Protein AF-0000000072567451 (afdb_homodimer)

InterPro domains:
  IPR000524 Transcription regulator HTH, GntR [PF00392] (12-74)
  IPR000524 Transcription regulator HTH, GntR [PS50949] (9-77)
  IPR000524 Transcription regulator HTH, GntR [SM00345] (15-74)
  IPR000524 Transcription regulator HTH, GntR [cd07377] (10-75)
  IPR036388 Winged helix-like DNA-binding domain superfamily [G3DSA:1.10.10.10] (8-122)
  IPR036390 Winged helix DNA-binding domain superfamily [SSF46785] (4-84)

Secondary structure (DSSP, 8-state):
-----PPPPPHHHHHHHHHHHHHHTTSSPTTPBPPPHHHHHHHHT--HHHHHHHHHHHHHHTSEEEETTTEEEE-S-HHHHHHHHHHHHHHHHHHHHHHHHHHT--HHHHHHHHHHHHHHH-/-----PPPPPHHHHHHHHHHHHHHTTSSPTTPBPPPHHHHHHHHT--HHHHHHHHHHHHHHTSEEEETTTEEEE-S-HHHHHHHHHHHHHHHHHHHHHHHHHHT--HHHHHHHHHHHHHHH-

Structure (mmCIF, N/CA/C/O backbone):
data_AF-0000000072567451-model_v1
#
loop_
_entity.id
_entity.type
_entity.pdbx_description
1 polymer 'Regulatory protein GntR, HTH'
#
loop_
_atom_site.group_PDB
_atom_site.id
_atom_site.type_symbol
_atom_site.label_atom_id
_atom_site.label_alt_id
_atom_site.label_comp_id
_atom_site.label_asym_id
_atom_site.label_entity_id
_atom_site.label_seq_id
_atom_site.pdbx_PDB_ins_code
_atom_site.Cartn_x
_atom_site.Cartn_y
_atom_site.Cartn_z
_atom_site.occupancy
_atom_site.B_iso_or_equiv
_atom_site.auth_seq_id
_atom_site.auth_comp_id
_atom_site.auth_asym_id
_atom_site.auth_atom_id
_atom_site.pdbx_PDB_model_num
ATOM 1 N N . MET A 1 1 ? -4.355 20.609 -2.697 1 50 1 MET A N 1
ATOM 2 C CA . MET A 1 1 ? -3.912 19.219 -2.623 1 50 1 MET A CA 1
ATOM 3 C C . MET A 1 1 ? -5.105 18.266 -2.553 1 50 1 MET A C 1
ATOM 5 O O . MET A 1 1 ? -5.973 18.422 -1.689 1 50 1 MET A O 1
ATOM 9 N N . SER A 1 2 ? -5.336 17.594 -3.604 1 63.72 2 SER A N 1
ATOM 10 C CA . SER A 1 2 ? -6.574 16.859 -3.818 1 63.72 2 SER A CA 1
ATOM 11 C C . SER A 1 2 ? -6.684 15.672 -2.863 1 63.72 2 SER A C 1
ATOM 13 O O . SER A 1 2 ? -5.672 15.062 -2.508 1 63.72 2 SER A O 1
ATOM 15 N N . TRP A 1 3 ? -7.832 15.773 -2.156 1 72.38 3 TRP A N 1
ATOM 16 C CA . TRP A 1 3 ? -8.141 14.648 -1.281 1 72.38 3 TRP A CA 1
ATOM 17 C C . TRP A 1 3 ? -8.461 13.398 -2.094 1 72.38 3 TRP A C 1
ATOM 19 O O . TRP A 1 3 ? -9.148 13.469 -3.115 1 72.38 3 TRP A O 1
ATOM 29 N N . ASP A 1 4 ? -7.688 12.375 -1.901 1 69.81 4 ASP A N 1
ATOM 30 C CA . ASP A 1 4 ? -7.957 11.102 -2.564 1 69.81 4 ASP A CA 1
ATOM 31 C C . ASP A 1 4 ? -8.133 9.977 -1.544 1 69.81 4 ASP A C 1
ATOM 33 O O . ASP A 1 4 ? -7.32 9.82 -0.633 1 69.81 4 ASP A O 1
ATOM 37 N N . PHE A 1 5 ? -9.367 9.305 -1.663 1 71.69 5 PHE A N 1
ATOM 38 C CA . PHE A 1 5 ? -9.648 8.211 -0.739 1 71.69 5 PHE A CA 1
ATOM 39 C C . PHE A 1 5 ? -9.633 6.871 -1.468 1 71.69 5 PHE A C 1
ATOM 41 O O . PHE A 1 5 ? -10.094 6.773 -2.605 1 71.69 5 PHE A O 1
ATOM 48 N N . ASN A 1 6 ? -8.875 5.914 -0.872 1 65.44 6 ASN A N 1
ATOM 49 C CA . ASN A 1 6 ? -8.797 4.582 -1.466 1 65.44 6 ASN A CA 1
ATOM 50 C C . ASN A 1 6 ? -9.914 3.676 -0.954 1 65.44 6 ASN A C 1
ATOM 52 O O . ASN A 1 6 ? -10.164 3.617 0.251 1 65.44 6 ASN A O 1
ATOM 56 N N . ASP A 1 7 ? -10.695 3.203 -2.002 1 66.12 7 ASP A N 1
ATOM 57 C CA . ASP A 1 7 ? -11.773 2.271 -1.688 1 66.12 7 ASP A CA 1
ATOM 58 C C . ASP A 1 7 ? -11.227 0.867 -1.434 1 66.12 7 ASP A C 1
ATOM 60 O O . ASP A 1 7 ? -10.133 0.53 -1.883 1 66.12 7 ASP A O 1
ATOM 64 N N . ASP A 1 8 ? -12.047 0.058 -0.673 1 74.56 8 ASP A N 1
ATOM 65 C CA . ASP A 1 8 ? -11.75 -1.323 -0.303 1 74.56 8 ASP A CA 1
ATOM 66 C C . ASP A 1 8 ? -11.461 -2.174 -1.538 1 74.56 8 ASP A C 1
ATOM 68 O O . ASP A 1 8 ? -12.188 -2.094 -2.535 1 74.56 8 ASP A O 1
ATOM 72 N N . ARG A 1 9 ? -10.328 -2.809 -1.551 1 81.25 9 ARG A N 1
ATOM 73 C CA . ARG A 1 9 ? -9.992 -3.697 -2.658 1 81.25 9 ARG A CA 1
ATOM 74 C C . ARG A 1 9 ? -10.883 -4.934 -2.654 1 81.25 9 ARG A C 1
ATOM 76 O O . ARG A 1 9 ? -11.047 -5.586 -1.621 1 81.25 9 ARG A O 1
ATOM 83 N N . PRO A 1 10 ? -11.523 -5.258 -3.764 1 89.5 10 PRO A N 1
ATOM 84 C CA . PRO A 1 10 ? -12.344 -6.469 -3.855 1 89.5 10 PRO A CA 1
ATOM 85 C C . PRO A 1 10 ? -11.578 -7.73 -3.479 1 89.5 10 PRO A C 1
ATOM 87 O O . PRO A 1 10 ? -10.391 -7.852 -3.787 1 89.5 10 PRO A O 1
ATOM 90 N N . ILE A 1 11 ? -12.203 -8.602 -2.863 1 90.69 11 ILE A N 1
ATOM 91 C CA . ILE A 1 11 ? -11.594 -9.828 -2.359 1 90.69 11 ILE A CA 1
ATOM 92 C C . ILE A 1 11 ? -11.008 -10.625 -3.521 1 90.69 11 ILE A C 1
ATOM 94 O O . ILE A 1 11 ? -9.922 -11.203 -3.402 1 90.69 11 ILE A O 1
ATOM 98 N N . TYR A 1 12 ? -11.719 -10.664 -4.688 1 94.56 12 TYR A N 1
ATOM 99 C CA . TYR A 1 12 ? -11.234 -11.469 -5.805 1 94.56 12 TYR A CA 1
ATOM 100 C C . TYR A 1 12 ? -9.883 -10.961 -6.297 1 94.56 12 TYR A C 1
ATOM 102 O O . TYR A 1 12 ? -9.031 -11.742 -6.707 1 94.56 12 TYR A O 1
ATOM 110 N N . LEU A 1 13 ? -9.703 -9.719 -6.207 1 93.31 13 LEU A N 1
ATOM 111 C CA . LEU A 1 13 ? -8.43 -9.141 -6.629 1 93.31 13 LEU A CA 1
ATOM 112 C C . LEU A 1 13 ? -7.316 -9.523 -5.66 1 93.31 13 LEU A C 1
ATOM 114 O O . LEU A 1 13 ? -6.191 -9.805 -6.086 1 93.31 13 LEU A O 1
ATOM 118 N N . GLN A 1 14 ? -7.617 -9.539 -4.453 1 92.56 14 GLN A N 1
ATOM 119 C CA . GLN A 1 14 ? -6.641 -9.961 -3.453 1 92.56 14 GLN A CA 1
ATOM 120 C C . GLN A 1 14 ? -6.277 -11.43 -3.623 1 92.56 14 GLN A C 1
ATOM 122 O O . GLN A 1 14 ? -5.109 -11.805 -3.484 1 92.56 14 GLN A O 1
ATOM 127 N N . LEU A 1 15 ? -7.27 -12.188 -3.934 1 94.56 15 LEU A N 1
ATOM 128 C CA . LEU A 1 15 ? -7.031 -13.602 -4.203 1 94.56 15 LEU A CA 1
ATOM 129 C C . LEU A 1 15 ? -6.105 -13.781 -5.402 1 94.56 15 LEU A C 1
ATOM 131 O O . LEU A 1 15 ? -5.141 -14.547 -5.336 1 94.56 15 LEU A O 1
ATOM 135 N N . MET A 1 16 ? -6.473 -13.047 -6.441 1 94.62 16 MET A N 1
ATOM 136 C CA . MET A 1 16 ? -5.66 -13.086 -7.652 1 94.62 16 MET A CA 1
ATOM 137 C C . MET A 1 16 ? -4.199 -12.766 -7.336 1 94.62 16 MET A C 1
ATOM 139 O O . MET A 1 16 ? -3.295 -13.461 -7.801 1 94.62 16 MET A O 1
ATOM 143 N N . GLU A 1 17 ? -4.008 -11.781 -6.582 1 93.06 17 GLU A N 1
ATOM 144 C CA . GLU A 1 17 ? -2.662 -11.328 -6.238 1 93.06 17 GLU A CA 1
ATOM 145 C C . GLU A 1 17 ? -1.917 -12.383 -5.422 1 93.06 17 GLU A C 1
ATOM 147 O O . GLU A 1 17 ? -0.732 -12.633 -5.656 1 93.06 17 GLU A O 1
ATOM 152 N N . GLN A 1 18 ? -2.57 -12.977 -4.496 1 93.5 18 GLN A N 1
ATOM 153 C CA . GLN A 1 18 ? -1.939 -13.984 -3.646 1 93.5 18 GLN A CA 1
ATOM 154 C C . GLN A 1 18 ? -1.577 -15.227 -4.445 1 93.5 18 GLN A C 1
ATOM 156 O O . GLN A 1 18 ? -0.505 -15.805 -4.254 1 93.5 18 GLN A O 1
ATOM 161 N N . ILE A 1 19 ? -2.428 -15.656 -5.355 1 95.5 19 ILE A N 1
ATOM 162 C CA . ILE A 1 19 ? -2.141 -16.812 -6.184 1 95.5 19 ILE A CA 1
ATOM 163 C C . ILE A 1 19 ? -0.979 -16.5 -7.125 1 95.5 19 ILE A C 1
ATOM 165 O O . ILE A 1 19 ? -0.085 -17.328 -7.316 1 95.5 19 ILE A O 1
ATOM 169 N N . GLN A 1 20 ? -1.024 -15.305 -7.688 1 95.5 20 GLN A N 1
ATOM 170 C CA . GLN A 1 20 ? 0.071 -14.859 -8.547 1 95.5 20 GLN A CA 1
ATOM 171 C C . GLN 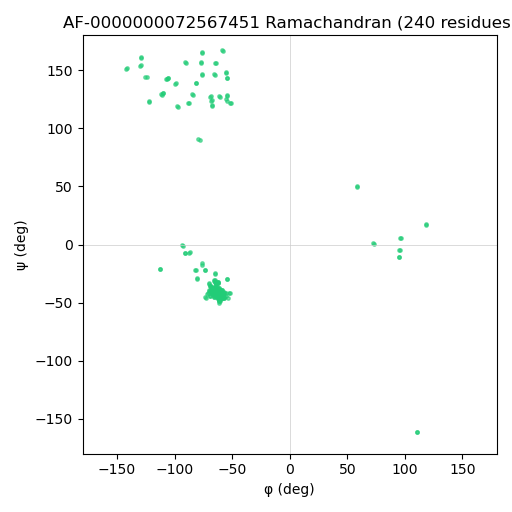A 1 20 ? 1.406 -14.93 -7.812 1 95.5 20 GLN A C 1
ATOM 173 O O . GLN A 1 20 ? 2.404 -15.398 -8.367 1 95.5 20 GLN A O 1
ATOM 178 N N . LEU A 1 21 ? 1.435 -14.547 -6.617 1 94.44 21 LEU A N 1
ATOM 179 C CA . LEU A 1 21 ? 2.652 -14.57 -5.816 1 94.44 21 LEU A CA 1
ATOM 180 C C . LEU A 1 21 ? 3.121 -16 -5.578 1 94.44 21 LEU A C 1
ATOM 182 O O . LEU A 1 21 ? 4.32 -16.281 -5.633 1 94.44 21 LEU A O 1
ATOM 186 N N . LYS A 1 22 ? 2.186 -16.859 -5.328 1 94.25 22 LYS A N 1
ATOM 187 C CA . LYS A 1 22 ? 2.525 -18.266 -5.117 1 94.25 22 LYS A CA 1
ATOM 188 C C . LYS A 1 22 ? 3.154 -18.875 -6.367 1 94.25 22 LYS A C 1
ATOM 190 O O . LYS A 1 22 ? 4.039 -19.719 -6.27 1 94.25 22 LYS A O 1
ATOM 195 N N . ILE A 1 23 ? 2.713 -18.375 -7.469 1 95.94 23 ILE A N 1
ATOM 196 C CA . ILE A 1 23 ? 3.273 -18.859 -8.727 1 95.94 23 ILE A CA 1
ATOM 197 C C . ILE A 1 23 ? 4.68 -18.297 -8.914 1 95.94 23 ILE A C 1
ATOM 199 O O . ILE A 1 23 ? 5.621 -19.031 -9.203 1 95.94 23 ILE A O 1
ATOM 203 N N . ILE A 1 24 ? 4.812 -17.047 -8.656 1 94.56 24 ILE A N 1
ATOM 204 C CA . ILE A 1 24 ? 6.07 -16.344 -8.867 1 94.56 24 ILE A CA 1
ATOM 205 C C . ILE A 1 24 ? 7.133 -16.875 -7.918 1 94.56 24 ILE A C 1
ATOM 207 O O . ILE A 1 24 ? 8.305 -17 -8.289 1 94.56 24 ILE A O 1
ATOM 211 N N . CYS A 1 25 ? 6.734 -17.297 -6.762 1 91.75 25 CYS A N 1
ATOM 212 C CA . CYS A 1 25 ? 7.684 -17.75 -5.746 1 91.75 25 CYS A CA 1
ATOM 213 C C . CYS A 1 25 ? 7.941 -19.25 -5.855 1 91.75 25 CYS A C 1
ATOM 215 O O . CYS A 1 25 ? 8.742 -19.797 -5.098 1 91.75 25 CYS A O 1
ATOM 217 N N . GLY A 1 26 ? 7.242 -19.891 -6.645 1 92.25 26 GLY A N 1
ATOM 218 C CA . GLY A 1 26 ? 7.547 -21.281 -6.941 1 92.25 26 GLY A CA 1
ATOM 219 C C . GLY A 1 26 ? 6.734 -22.25 -6.117 1 92.25 26 GLY A C 1
ATOM 220 O O . GLY A 1 26 ? 6.984 -23.453 -6.148 1 92.25 26 GLY A O 1
ATOM 221 N N . VAL A 1 27 ? 5.793 -21.75 -5.332 1 92.19 27 VAL A N 1
ATOM 222 C CA . VAL A 1 27 ? 4.887 -22.641 -4.617 1 92.19 27 VAL A CA 1
ATOM 223 C C . VAL A 1 27 ? 4.082 -23.469 -5.617 1 92.19 27 VAL A C 1
ATOM 225 O O . VAL A 1 27 ? 3.953 -24.688 -5.461 1 92.19 27 VAL A O 1
ATOM 228 N N . TYR A 1 28 ? 3.529 -22.766 -6.578 1 95.25 28 TYR A N 1
ATOM 229 C CA . TYR A 1 28 ? 2.99 -23.422 -7.77 1 95.25 28 TYR A CA 1
ATOM 230 C C . TYR A 1 28 ? 3.988 -23.375 -8.922 1 95.25 28 TYR A C 1
ATOM 232 O O . TYR A 1 28 ? 4.309 -22.297 -9.43 1 95.25 28 TYR A O 1
ATOM 240 N N . LYS A 1 29 ? 4.414 -24.5 -9.406 1 96.56 29 LYS A N 1
ATOM 241 C CA . LYS A 1 29 ? 5.445 -24.562 -10.438 1 96.56 29 LYS A CA 1
ATOM 242 C C . LYS A 1 29 ? 4.832 -24.562 -11.828 1 96.56 29 LYS A C 1
ATOM 244 O O . LYS A 1 29 ? 3.678 -24.969 -12.008 1 96.56 29 LYS A O 1
ATOM 249 N N . PRO A 1 30 ? 5.688 -24.125 -12.758 1 96.75 30 PRO A N 1
ATOM 250 C CA . PRO A 1 30 ? 5.191 -24.219 -14.133 1 96.75 30 PRO A CA 1
ATOM 251 C C . PRO A 1 30 ? 4.727 -25.625 -14.5 1 96.75 30 PRO A C 1
ATOM 253 O O . PRO A 1 30 ? 5.441 -26.594 -14.25 1 96.75 30 PRO A O 1
ATOM 256 N N . GLY A 1 31 ? 3.531 -25.688 -14.992 1 96.44 31 GLY A N 1
ATOM 257 C CA . GLY A 1 31 ? 3.004 -26.969 -15.43 1 96.44 31 GLY A CA 1
ATOM 258 C C . GLY A 1 31 ? 2.164 -27.672 -14.367 1 96.44 31 GLY A C 1
ATOM 259 O O . GLY A 1 31 ? 1.46 -28.641 -14.664 1 96.44 31 GLY A O 1
ATOM 260 N N . ASP A 1 32 ? 2.172 -27.188 -13.148 1 96.81 32 ASP A N 1
ATOM 261 C CA . ASP A 1 32 ? 1.419 -27.797 -12.055 1 96.81 32 ASP A CA 1
ATOM 262 C C . ASP A 1 32 ? -0.085 -27.688 -12.297 1 96.81 32 ASP A C 1
ATOM 264 O O . ASP A 1 32 ? -0.564 -26.688 -12.828 1 96.81 32 ASP A O 1
ATOM 268 N N . LYS A 1 33 ? -0.768 -28.703 -11.828 1 97.12 33 LYS A N 1
ATOM 269 C CA . LYS A 1 33 ? -2.225 -28.609 -11.773 1 97.12 33 LYS A CA 1
ATOM 270 C C . LYS A 1 33 ? -2.686 -27.906 -10.5 1 97.12 33 LYS A C 1
ATOM 272 O O . LYS A 1 33 ? -2.221 -28.234 -9.406 1 97.12 33 LYS A O 1
ATOM 277 N N . LEU A 1 34 ? -3.529 -26.938 -10.672 1 96.75 34 LEU A N 1
ATOM 278 C CA . LEU A 1 34 ? -4.094 -26.281 -9.5 1 96.75 34 LEU A CA 1
ATOM 279 C C . LEU A 1 34 ? -5.176 -27.141 -8.859 1 96.75 34 LEU A C 1
ATOM 281 O O . LEU A 1 34 ? -5.93 -27.812 -9.562 1 96.75 34 LEU A O 1
ATOM 285 N N . PRO A 1 35 ? -5.254 -27.031 -7.508 1 95.44 35 PRO A N 1
ATOM 286 C CA . PRO A 1 35 ? -6.426 -27.656 -6.887 1 95.44 35 PRO A CA 1
ATOM 287 C C . PRO A 1 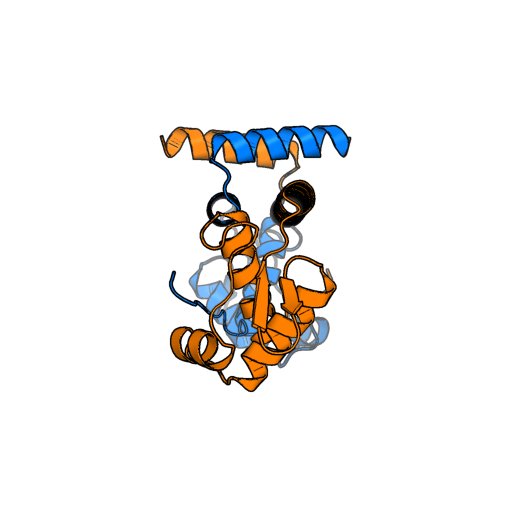35 ? -7.742 -27.094 -7.418 1 95.44 35 PRO A C 1
ATOM 289 O O . PRO A 1 35 ? -7.746 -26.062 -8.117 1 95.44 35 PRO A O 1
ATOM 292 N N . SER A 1 36 ? -8.828 -27.781 -7.094 1 95.44 36 SER A N 1
ATOM 293 C CA . SER A 1 36 ? -10.133 -27.312 -7.566 1 95.44 36 SER A CA 1
ATOM 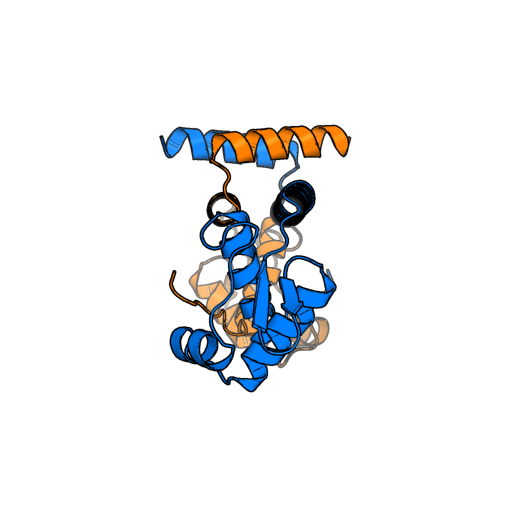294 C C . SER A 1 36 ? -10.492 -25.969 -6.965 1 95.44 36 SER A C 1
ATOM 296 O O . SER A 1 36 ? -9.961 -25.578 -5.918 1 95.44 36 SER A O 1
ATOM 298 N N . VAL A 1 37 ? -11.359 -25.219 -7.648 1 96.25 37 VAL A N 1
ATOM 299 C CA . VAL A 1 37 ? -11.852 -23.922 -7.164 1 96.25 37 VAL A CA 1
ATOM 300 C C . VAL A 1 37 ? -12.391 -24.078 -5.746 1 96.25 37 VAL A C 1
ATOM 302 O O . VAL A 1 37 ? -12.078 -23.281 -4.867 1 96.25 37 VAL A O 1
ATOM 305 N N . ARG A 1 38 ? -13.109 -25.156 -5.523 1 96.5 38 ARG A N 1
ATOM 306 C CA . ARG A 1 38 ? -13.727 -25.391 -4.223 1 96.5 38 ARG A CA 1
ATOM 307 C C . ARG A 1 38 ? -12.672 -25.641 -3.154 1 96.5 38 ARG A C 1
ATOM 309 O O . ARG A 1 38 ? -12.789 -25.172 -2.023 1 96.5 38 ARG A O 1
ATOM 316 N N . ASP A 1 39 ? -11.641 -26.375 -3.48 1 96.69 39 ASP A N 1
ATOM 317 C CA . ASP A 1 39 ? -10.578 -26.688 -2.533 1 96.69 39 ASP A CA 1
ATOM 318 C C . ASP A 1 39 ? -9.812 -25.438 -2.129 1 96.69 39 ASP A C 1
ATOM 320 O O . ASP A 1 39 ? -9.586 -25.188 -0.941 1 96.69 39 ASP A O 1
ATOM 324 N N . ILE A 1 40 ? -9.453 -24.594 -3.104 1 95.69 40 ILE A N 1
ATOM 325 C CA . ILE A 1 40 ? -8.711 -23.359 -2.82 1 95.69 40 ILE A CA 1
ATOM 326 C C . ILE A 1 40 ? -9.578 -22.391 -2.027 1 95.69 40 ILE A C 1
ATOM 328 O O . ILE A 1 40 ? -9.109 -21.75 -1.098 1 95.69 40 ILE A O 1
ATOM 332 N N . ALA A 1 41 ? -10.844 -22.312 -2.432 1 96.5 41 ALA A N 1
ATOM 333 C CA . ALA A 1 41 ? -11.789 -21.438 -1.74 1 96.5 41 ALA A CA 1
ATOM 334 C C . ALA A 1 41 ? -11.93 -21.828 -0.272 1 96.5 41 ALA A C 1
ATOM 336 O O . ALA A 1 41 ? -11.93 -20.969 0.61 1 96.5 41 ALA A O 1
ATOM 337 N N . SER A 1 42 ? -12.008 -23.109 -0.069 1 95.69 42 SER A N 1
ATOM 338 C CA . SER A 1 42 ? -12.117 -23.625 1.293 1 95.69 42 SER A CA 1
ATOM 339 C C . SER A 1 42 ? -10.867 -23.297 2.105 1 95.69 42 SER A C 1
ATOM 341 O O . SER A 1 42 ? -10.961 -22.844 3.244 1 95.69 42 SER A O 1
ATOM 343 N N . GLU A 1 43 ? -9.781 -23.5 1.507 1 93.25 43 GLU A N 1
ATOM 344 C CA . GLU A 1 43 ? -8.516 -23.188 2.17 1 93.25 43 GLU A CA 1
ATOM 345 C C . GLU A 1 43 ? -8.43 -21.719 2.539 1 93.25 43 GLU A C 1
ATOM 347 O O . GLU A 1 43 ? -7.941 -21.375 3.617 1 93.25 43 GLU A O 1
ATOM 352 N N . ALA A 1 44 ? -8.891 -20.859 1.637 1 93.62 44 ALA A N 1
ATOM 353 C CA . ALA A 1 44 ? -8.812 -19.422 1.833 1 93.62 44 ALA A CA 1
ATOM 354 C C . ALA A 1 44 ? -10.023 -18.906 2.609 1 93.62 44 ALA A C 1
ATOM 356 O O . ALA A 1 44 ? -10.117 -17.719 2.902 1 93.62 44 ALA A O 1
ATOM 357 N N . SER A 1 45 ? -10.953 -19.734 2.848 1 94.44 45 SER A N 1
ATOM 358 C CA . SER A 1 45 ? -12.18 -19.391 3.545 1 94.44 45 SER A CA 1
ATOM 359 C C . SER A 1 45 ? -12.922 -18.266 2.818 1 94.44 45 SER A C 1
ATOM 361 O O . SER A 1 45 ? -13.312 -17.266 3.43 1 94.44 45 SER A O 1
ATOM 363 N N . VAL A 1 46 ? -13.094 -18.469 1.542 1 95.44 46 VAL A N 1
ATOM 364 C CA . VAL A 1 46 ? -13.812 -17.5 0.718 1 95.44 46 VAL A CA 1
ATOM 365 C C . VAL A 1 46 ? -14.898 -18.219 -0.085 1 95.44 46 VAL A C 1
ATOM 367 O O . VAL A 1 46 ? -14.867 -19.438 -0.245 1 95.44 46 VAL A O 1
ATOM 370 N N . ASN A 1 47 ? -15.805 -17.406 -0.538 1 96.19 47 ASN A N 1
ATOM 371 C CA . ASN A 1 47 ? -16.859 -17.906 -1.412 1 96.19 47 ASN A CA 1
ATOM 372 C C . ASN A 1 47 ? -16.297 -18.484 -2.705 1 96.19 47 ASN A C 1
ATOM 374 O O . ASN A 1 47 ? -15.484 -17.844 -3.377 1 96.19 47 ASN A O 1
ATOM 378 N N . PRO A 1 48 ? -16.672 -19.688 -3.021 1 97.69 48 PRO A N 1
ATOM 379 C CA . PRO A 1 48 ? -16.172 -20.297 -4.246 1 97.69 48 PRO A CA 1
ATOM 380 C C . PRO A 1 48 ? -16.422 -19.453 -5.488 1 97.69 48 PRO A C 1
ATOM 382 O O . PRO A 1 48 ? -15.617 -19.469 -6.426 1 97.69 48 PRO A O 1
ATOM 385 N N . ASN A 1 49 ? -17.453 -18.719 -5.43 1 98.06 49 ASN A N 1
ATOM 386 C CA . ASN A 1 49 ? -17.75 -17.844 -6.566 1 98.06 49 ASN A CA 1
ATOM 387 C C . ASN A 1 49 ? -16.719 -16.719 -6.688 1 98.06 49 ASN A C 1
ATOM 389 O O . ASN A 1 49 ? -16.359 -16.312 -7.797 1 98.06 49 ASN A O 1
ATOM 393 N N . THR A 1 50 ? -16.297 -16.266 -5.617 1 97.19 50 THR A N 1
ATOM 394 C CA . THR A 1 50 ? -15.258 -15.242 -5.598 1 97.19 50 THR A CA 1
ATOM 395 C C . THR A 1 50 ? -13.922 -15.82 -6.066 1 97.19 50 THR A C 1
ATOM 397 O O . THR A 1 50 ? -13.195 -15.172 -6.824 1 97.19 50 THR A O 1
ATOM 400 N N . MET A 1 51 ? -13.664 -17.047 -5.613 1 97.25 51 MET A N 1
ATOM 401 C CA . MET A 1 51 ? -12.453 -17.719 -6.059 1 97.25 51 MET A CA 1
ATOM 402 C C . MET A 1 51 ? -12.492 -17.969 -7.562 1 97.25 51 MET A C 1
ATOM 404 O O . MET A 1 51 ? -11.492 -17.766 -8.258 1 97.25 51 MET A O 1
ATOM 408 N N . GLN A 1 52 ? -13.625 -18.344 -8.047 1 97.56 52 GLN A N 1
ATOM 409 C CA . GLN A 1 52 ? -13.789 -18.578 -9.484 1 97.56 52 GLN A CA 1
ATOM 410 C C . GLN A 1 52 ? -13.492 -17.297 -10.273 1 97.56 52 GLN A C 1
ATOM 412 O O . GLN A 1 52 ? -12.797 -17.359 -11.297 1 97.56 52 GLN A O 1
ATOM 417 N N . LYS A 1 53 ? -14.039 -16.219 -9.805 1 97.5 53 LYS A N 1
ATOM 418 C CA . LYS A 1 53 ? -13.781 -14.945 -10.453 1 97.5 53 LYS A CA 1
ATOM 419 C C . LYS A 1 53 ? -12.281 -14.633 -10.469 1 97.5 53 LYS A C 1
ATOM 421 O O . LYS A 1 53 ? -11.75 -14.195 -11.492 1 97.5 53 LYS A O 1
ATOM 426 N N . ALA A 1 54 ? -11.602 -14.867 -9.398 1 96.94 54 ALA A N 1
ATOM 427 C CA . ALA A 1 54 ? -10.172 -14.625 -9.297 1 96.94 54 ALA A CA 1
ATOM 428 C C . ALA A 1 54 ? -9.398 -15.469 -10.305 1 96.94 54 ALA A C 1
ATOM 430 O O . ALA A 1 54 ? -8.516 -14.969 -11.008 1 96.94 54 ALA A O 1
ATOM 431 N N . LEU A 1 55 ? -9.734 -16.734 -10.398 1 96.88 55 LEU A N 1
ATOM 432 C CA . LEU A 1 55 ? -9.031 -17.656 -11.281 1 96.88 55 LEU A CA 1
ATOM 433 C C . LEU A 1 55 ? -9.312 -17.328 -12.742 1 96.88 55 LEU A C 1
ATOM 435 O O . LEU A 1 55 ? -8.43 -17.453 -13.594 1 96.88 55 LEU A O 1
ATOM 439 N N . THR A 1 56 ? -10.547 -16.891 -12.977 1 96.56 56 THR A N 1
ATOM 440 C CA . THR A 1 56 ? -10.906 -16.484 -14.328 1 96.56 56 THR A CA 1
ATOM 441 C C . THR A 1 56 ? -10.078 -15.266 -14.75 1 96.56 56 THR A C 1
ATOM 443 O O . THR A 1 56 ? -9.57 -15.211 -15.867 1 96.56 56 THR A O 1
ATOM 446 N N . GLU A 1 57 ? -9.953 -14.336 -13.859 1 95.75 57 GLU A N 1
ATOM 447 C CA . GLU A 1 57 ? -9.141 -13.156 -14.141 1 95.75 57 GLU A CA 1
ATOM 448 C C . GLU A 1 57 ? -7.676 -13.531 -14.352 1 95.75 57 GLU A C 1
ATOM 450 O O . GLU A 1 57 ? -7.004 -12.969 -15.219 1 95.75 57 GLU A O 1
ATOM 455 N N . LEU A 1 58 ? -7.188 -14.453 -13.594 1 95.81 58 LEU A N 1
ATOM 456 C CA . LEU A 1 58 ? -5.812 -14.922 -13.719 1 95.81 58 LEU A CA 1
ATOM 457 C C . LEU A 1 58 ? -5.586 -15.586 -15.07 1 95.81 58 LEU A C 1
ATOM 459 O O . LEU A 1 58 ? -4.492 -15.5 -15.633 1 95.81 58 LEU A O 1
ATOM 463 N N . GLU A 1 59 ? -6.574 -16.234 -15.602 1 96.06 59 GLU A N 1
ATOM 464 C CA . GLU A 1 59 ? -6.48 -16.875 -16.906 1 96.06 59 GLU A CA 1
ATOM 465 C C . GLU A 1 59 ? -6.262 -15.836 -18.016 1 96.06 59 GLU A C 1
ATOM 467 O O . GLU A 1 59 ? -5.555 -16.109 -18.984 1 96.06 59 GLU A O 1
ATOM 472 N N . LYS A 1 60 ? -6.852 -14.68 -17.812 1 95.12 60 LYS A N 1
ATOM 473 C CA . LYS A 1 60 ? -6.695 -13.617 -18.797 1 95.12 60 LYS A CA 1
ATOM 474 C C . LYS A 1 60 ? -5.242 -13.156 -18.891 1 95.12 60 LYS A C 1
ATOM 476 O O . LYS A 1 60 ? -4.805 -12.656 -19.922 1 95.12 60 LYS A O 1
ATOM 481 N N . THR A 1 61 ? -4.488 -13.352 -17.844 1 92.69 61 THR A N 1
ATOM 482 C CA . THR A 1 61 ? -3.09 -12.945 -17.812 1 92.69 61 THR A CA 1
ATOM 483 C C . THR A 1 61 ? -2.205 -13.984 -18.5 1 92.69 61 THR A C 1
ATOM 485 O O . THR A 1 61 ? -1.051 -13.703 -18.828 1 92.69 61 THR A O 1
ATOM 488 N N . GLY A 1 62 ? -2.715 -15.203 -18.578 1 94.94 62 GLY A N 1
ATOM 489 C CA . GLY A 1 62 ? -1.954 -16.297 -19.172 1 94.94 62 GLY A CA 1
ATOM 490 C C . GLY A 1 62 ? -1.208 -17.125 -18.156 1 94.94 62 GLY A C 1
ATOM 491 O O . GLY A 1 62 ? -0.612 -18.156 -18.5 1 94.94 62 GLY A O 1
ATOM 492 N N . LEU A 1 63 ? -1.215 -16.781 -16.906 1 95.75 63 LEU A N 1
ATOM 493 C CA . LEU A 1 63 ? -0.508 -17.5 -15.852 1 95.75 63 LEU A CA 1
ATOM 494 C C . LEU A 1 63 ? -1.157 -18.844 -15.586 1 95.75 63 LEU A C 1
ATOM 496 O O . LEU A 1 63 ? -0.472 -19.812 -15.227 1 95.75 63 LEU A O 1
ATOM 500 N N . VAL A 1 64 ? -2.502 -18.812 -15.758 1 97 64 VAL A N 1
ATOM 501 C CA . VAL A 1 64 ? -3.295 -20.016 -15.547 1 97 64 VAL A CA 1
ATOM 502 C C . VAL A 1 64 ? -4.113 -20.328 -16.797 1 97 64 VAL A C 1
ATOM 504 O O . VAL A 1 64 ? -4.555 -19.406 -17.5 1 97 64 VAL A O 1
ATOM 507 N N . PHE A 1 65 ? -4.285 -21.547 -17.094 1 96.31 65 PHE A N 1
ATOM 508 C CA . PHE A 1 65 ? -5.148 -21.922 -18.203 1 96.31 65 PHE A CA 1
ATOM 509 C C . PHE A 1 65 ? -5.945 -23.188 -17.875 1 96.31 65 PHE A C 1
ATOM 511 O O . PHE A 1 65 ? -5.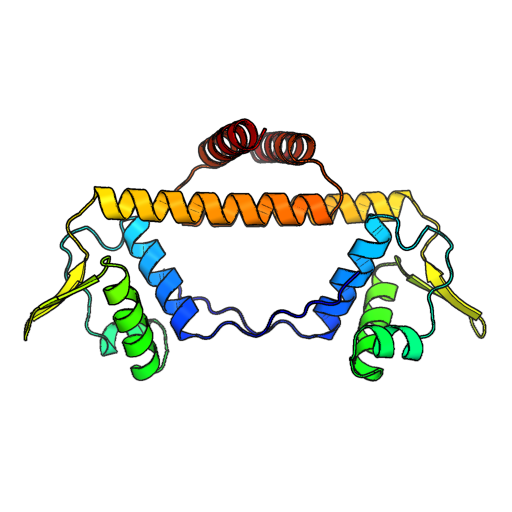5 -24.016 -17.078 1 96.31 65 PHE A O 1
ATOM 518 N N . SER A 1 66 ? -7.066 -23.234 -18.484 1 94.88 66 SER A N 1
ATOM 519 C CA . SER A 1 66 ? -7.945 -24.375 -18.25 1 94.88 66 SER A CA 1
ATOM 520 C C . SER A 1 66 ? -7.828 -25.422 -19.359 1 94.88 66 SER A C 1
ATOM 522 O O . SER A 1 66 ? -7.602 -25.078 -20.516 1 94.88 66 SER A O 1
ATOM 524 N N . LYS A 1 67 ? -7.824 -26.688 -18.969 1 92.44 67 LYS A N 1
ATOM 525 C CA . LYS A 1 67 ? -7.98 -27.797 -19.906 1 92.44 67 LYS A CA 1
ATOM 526 C C . LYS A 1 67 ? -9.32 -28.5 -19.688 1 92.44 67 LYS A C 1
ATOM 528 O O . LYS A 1 67 ? -9.648 -28.906 -18.562 1 92.44 67 LYS A O 1
ATOM 533 N N . ARG A 1 68 ? -9.984 -28.656 -20.75 1 90.94 68 ARG A N 1
ATOM 534 C CA . ARG A 1 68 ? -11.32 -29.234 -20.688 1 90.94 68 ARG A CA 1
ATOM 535 C C . ARG A 1 68 ? -11.312 -30.547 -19.906 1 90.94 68 ARG A C 1
ATOM 537 O O . ARG A 1 68 ? -10.484 -31.422 -20.156 1 90.94 68 ARG A O 1
ATOM 544 N N . THR A 1 69 ? -12.078 -30.641 -18.859 1 91.75 69 THR A N 1
ATOM 545 C CA . THR A 1 69 ? -12.344 -31.828 -18.047 1 91.75 69 THR A CA 1
ATOM 546 C C . THR A 1 69 ? -11.125 -32.188 -17.203 1 91.75 69 THR A C 1
ATOM 548 O O . THR A 1 69 ? -11.125 -33.219 -16.516 1 91.75 69 THR A O 1
ATOM 551 N N . SER A 1 70 ? -9.984 -31.406 -17.266 1 92.94 70 SER A N 1
ATOM 552 C CA . SER A 1 70 ? -8.766 -31.766 -16.562 1 92.94 70 SER A CA 1
ATOM 553 C C . SER A 1 70 ? -8.461 -30.781 -15.438 1 92.94 70 SER A C 1
ATOM 555 O O . SER A 1 70 ? -7.672 -31.078 -14.539 1 92.94 70 SER A O 1
ATOM 557 N N . GLY A 1 71 ? -9.062 -29.578 -15.57 1 94.69 71 GLY A N 1
ATOM 558 C CA . GLY A 1 71 ? -8.844 -28.609 -14.523 1 94.69 71 GLY A CA 1
ATOM 559 C C . GLY A 1 71 ? -7.988 -27.438 -14.961 1 94.69 71 GLY A C 1
ATOM 560 O O . GLY A 1 71 ? -7.961 -27.094 -16.141 1 94.69 71 GLY A O 1
ATOM 561 N N . ARG A 1 72 ? -7.422 -26.703 -14.078 1 96.88 72 ARG A N 1
ATOM 562 C CA . ARG A 1 72 ? -6.598 -25.531 -14.359 1 96.88 72 ARG A CA 1
ATOM 563 C C . ARG A 1 72 ? -5.121 -25.828 -14.109 1 96.88 72 ARG A C 1
ATOM 565 O O . ARG A 1 72 ? -4.777 -26.547 -13.156 1 96.88 72 ARG A O 1
ATOM 572 N N . PHE A 1 73 ? -4.27 -25.281 -14.945 1 97.88 73 PHE A N 1
ATOM 573 C CA . PHE A 1 73 ? -2.836 -25.531 -14.883 1 97.88 73 PHE A CA 1
ATOM 574 C C . PHE A 1 73 ? -2.061 -24.219 -14.906 1 97.88 73 PHE A C 1
ATOM 576 O O . PHE A 1 73 ? -2.541 -23.219 -15.43 1 97.88 73 PHE A O 1
ATOM 583 N N . ILE A 1 74 ? -0.889 -24.281 -14.32 1 97.81 74 ILE A N 1
ATOM 584 C CA . ILE A 1 74 ? 0.023 -23.141 -14.375 1 97.81 74 ILE A CA 1
ATOM 585 C C . ILE A 1 74 ? 0.77 -23.141 -15.703 1 97.81 74 ILE A C 1
ATOM 587 O O . ILE A 1 74 ? 1.211 -24.188 -16.172 1 97.81 74 ILE A O 1
ATOM 591 N N . THR A 1 75 ? 0.928 -21.984 -16.281 1 97.44 75 THR A N 1
ATOM 592 C CA . THR A 1 75 ? 1.642 -21.859 -17.547 1 97.44 75 THR A CA 1
ATOM 593 C C . THR A 1 75 ? 3.035 -22.469 -17.438 1 97.44 75 THR A C 1
ATOM 595 O O . THR A 1 75 ? 3.67 -22.422 -16.391 1 97.44 75 THR A O 1
ATOM 598 N N . GLU A 1 76 ? 3.562 -23.047 -18.547 1 96.94 76 GLU A N 1
ATOM 599 C CA . GLU A 1 76 ? 4.914 -23.594 -18.594 1 96.94 76 GLU A CA 1
ATOM 600 C C . GLU A 1 76 ? 5.914 -22.562 -19.094 1 96.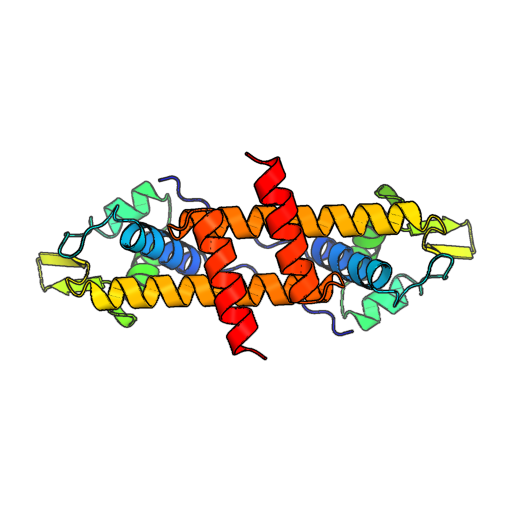94 76 GLU A C 1
ATOM 602 O O . GLU A 1 76 ? 7.113 -22.828 -19.172 1 96.94 76 GLU A O 1
ATOM 607 N N . ASP A 1 77 ? 5.379 -21.391 -19.422 1 96.12 77 ASP A N 1
ATOM 608 C CA . ASP A 1 77 ? 6.203 -20.297 -19.922 1 96.12 77 ASP A CA 1
ATOM 609 C C . ASP A 1 77 ? 6.949 -19.594 -18.797 1 96.12 77 ASP A C 1
ATOM 611 O O . ASP A 1 77 ? 6.469 -18.594 -18.266 1 96.12 77 ASP A O 1
ATOM 615 N N . SER A 1 78 ? 8.109 -20.047 -18.5 1 95.06 78 SER A N 1
ATOM 616 C CA . SER A 1 78 ? 8.906 -19.5 -17.391 1 95.06 78 SER A CA 1
ATOM 617 C C . SER A 1 78 ? 9.273 -18.047 -17.641 1 95.06 78 SER A C 1
ATOM 619 O O . SER A 1 78 ? 9.406 -17.266 -16.703 1 95.06 78 SER A O 1
ATOM 621 N N . ASP A 1 79 ? 9.461 -17.719 -18.922 1 96.06 79 ASP A N 1
ATOM 622 C CA . ASP A 1 79 ? 9.781 -16.328 -19.266 1 96.06 79 ASP A CA 1
ATOM 623 C C . ASP A 1 79 ? 8.617 -15.406 -18.922 1 96.06 79 ASP A C 1
ATOM 625 O O . ASP A 1 79 ? 8.828 -14.281 -18.453 1 96.06 79 ASP A O 1
ATOM 629 N N . MET A 1 80 ? 7.469 -15.891 -19.156 1 95.25 80 MET A N 1
ATOM 630 C CA . MET A 1 80 ? 6.281 -15.117 -18.812 1 95.25 80 MET A CA 1
ATOM 631 C C . MET A 1 80 ? 6.191 -14.875 -17.312 1 95.25 80 MET A C 1
ATOM 633 O O . MET A 1 80 ? 5.895 -13.766 -16.875 1 95.25 80 MET A O 1
ATOM 637 N N . ILE A 1 81 ? 6.477 -15.867 -16.531 1 95.75 81 ILE A N 1
ATOM 638 C CA . ILE A 1 81 ? 6.43 -15.758 -15.07 1 95.75 81 ILE A CA 1
ATOM 639 C C . ILE A 1 81 ? 7.48 -14.758 -14.594 1 95.75 81 ILE A C 1
ATOM 641 O O . ILE A 1 81 ? 7.195 -13.906 -13.75 1 95.75 81 ILE A O 1
ATOM 645 N N . LYS A 1 82 ? 8.633 -14.867 -15.227 1 94.94 82 LYS A N 1
ATOM 646 C CA . LYS A 1 82 ? 9.719 -13.945 -14.883 1 94.94 82 LYS A CA 1
ATOM 647 C C . LYS A 1 82 ? 9.344 -12.508 -15.227 1 94.94 82 LYS A C 1
ATOM 649 O O . LYS A 1 82 ? 9.617 -11.594 -14.445 1 94.94 82 LYS A O 1
ATOM 654 N N . ASN A 1 83 ? 8.75 -12.312 -16.344 1 95.5 83 ASN A N 1
ATOM 655 C CA . ASN A 1 83 ? 8.336 -10.977 -16.766 1 95.5 83 ASN A CA 1
ATOM 656 C C . ASN A 1 83 ? 7.273 -10.398 -15.844 1 95.5 83 ASN A C 1
ATOM 658 O O . ASN A 1 83 ? 7.312 -9.211 -15.516 1 95.5 83 ASN A O 1
ATOM 662 N N . ILE A 1 84 ? 6.375 -11.25 -15.422 1 94.75 84 ILE A N 1
ATOM 663 C CA . ILE A 1 84 ? 5.328 -10.797 -14.516 1 94.75 84 ILE A CA 1
ATOM 664 C C . ILE A 1 84 ? 5.938 -10.422 -13.164 1 94.75 84 ILE A C 1
ATOM 666 O O . ILE A 1 84 ? 5.562 -9.414 -12.562 1 94.75 84 ILE A O 1
ATOM 670 N N . ARG A 1 85 ? 6.875 -11.234 -12.727 1 94.81 85 ARG A N 1
ATOM 671 C CA . ARG A 1 85 ? 7.598 -10.922 -11.492 1 94.81 85 ARG A CA 1
ATOM 672 C C . ARG A 1 85 ? 8.266 -9.555 -11.586 1 94.81 85 ARG A C 1
ATOM 674 O O . ARG A 1 85 ? 8.164 -8.742 -10.664 1 94.81 85 ARG A O 1
ATOM 681 N N . ASN A 1 86 ? 8.914 -9.305 -12.695 1 94.12 86 ASN A N 1
ATOM 682 C CA . ASN A 1 86 ? 9.602 -8.039 -12.922 1 94.12 86 ASN A CA 1
ATOM 683 C C . ASN A 1 86 ? 8.625 -6.863 -12.953 1 94.12 86 ASN A C 1
ATOM 685 O O . ASN A 1 86 ? 8.914 -5.797 -12.406 1 94.12 86 ASN A O 1
ATOM 689 N N . ASP A 1 87 ? 7.582 -7.113 -13.586 1 95.25 87 ASP A N 1
ATOM 690 C CA . ASP A 1 87 ? 6.578 -6.059 -13.672 1 95.25 87 ASP A CA 1
ATOM 691 C C . ASP A 1 87 ? 6.02 -5.711 -12.297 1 95.25 87 ASP A C 1
ATOM 693 O O . ASP A 1 87 ? 5.793 -4.535 -11.992 1 95.25 87 ASP A O 1
ATOM 697 N N . LEU A 1 88 ? 5.785 -6.727 -11.5 1 94.69 88 LEU A N 1
ATOM 698 C CA . LEU A 1 88 ? 5.309 -6.508 -10.141 1 94.69 88 LEU A CA 1
ATOM 699 C C . LEU A 1 88 ? 6.32 -5.711 -9.328 1 94.69 88 LEU A C 1
ATOM 701 O O . LEU A 1 88 ? 5.949 -4.789 -8.594 1 94.69 88 LEU A O 1
ATOM 705 N N . ALA A 1 89 ? 7.539 -6.062 -9.469 1 96.31 89 ALA A N 1
ATOM 706 C CA . ALA A 1 89 ? 8.609 -5.363 -8.766 1 96.31 89 ALA A CA 1
ATOM 707 C C . ALA A 1 89 ? 8.688 -3.9 -9.195 1 96.31 89 ALA A C 1
ATOM 709 O O . ALA A 1 89 ? 8.828 -3.006 -8.359 1 96.31 89 ALA A O 1
ATOM 710 N N . LYS A 1 90 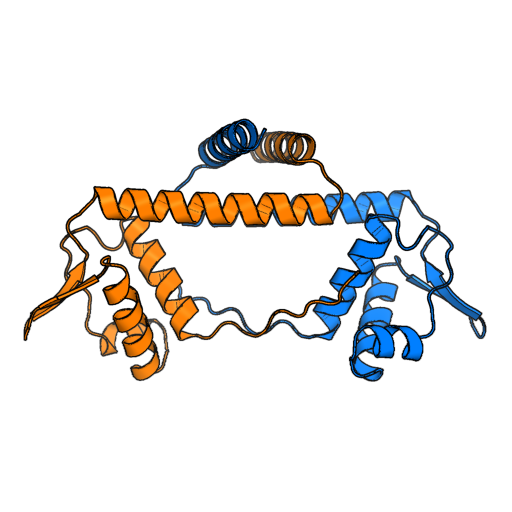? 8.562 -3.668 -10.453 1 96 90 LYS A N 1
ATOM 711 C CA . LYS A 1 90 ? 8.609 -2.307 -10.977 1 96 90 LYS A CA 1
ATOM 712 C C . LYS A 1 90 ? 7.457 -1.466 -10.43 1 96 90 LYS A C 1
ATOM 714 O O . LYS A 1 90 ? 7.645 -0.3 -10.078 1 96 90 LYS A O 1
ATOM 719 N N . HIS A 1 91 ? 6.355 -2.121 -10.414 1 95.81 91 HIS A N 1
ATOM 720 C CA . HIS A 1 91 ? 5.191 -1.434 -9.867 1 95.81 91 HIS A CA 1
ATOM 721 C C . HIS A 1 91 ? 5.391 -1.102 -8.391 1 95.81 91 HIS A C 1
ATOM 723 O O . HIS A 1 91 ? 5.074 0.006 -7.953 1 95.81 91 HIS A O 1
ATOM 729 N N . GLN A 1 92 ? 5.871 -2.045 -7.641 1 96.31 92 GLN A N 1
ATOM 730 C CA . GLN A 1 92 ? 6.148 -1.837 -6.223 1 96.31 92 GLN A CA 1
ATOM 731 C C . GLN A 1 92 ? 7.152 -0.706 -6.02 1 96.31 92 GLN A C 1
ATOM 733 O O . GLN A 1 92 ? 6.984 0.131 -5.129 1 96.31 92 GLN A O 1
ATOM 738 N N . ILE A 1 93 ? 8.133 -0.637 -6.867 1 97.12 93 ILE A N 1
ATOM 739 C CA . ILE A 1 93 ? 9.18 0.374 -6.777 1 97.12 93 ILE A CA 1
ATOM 740 C C . ILE A 1 93 ? 8.602 1.747 -7.113 1 97.12 93 ILE A C 1
ATOM 742 O O . ILE A 1 93 ? 8.875 2.73 -6.422 1 97.12 93 ILE A O 1
ATOM 746 N N . SER A 1 94 ? 7.816 1.748 -8.148 1 96.56 94 SER A N 1
ATOM 747 C CA . SER A 1 94 ? 7.195 3.008 -8.547 1 96.56 94 SER A CA 1
ATOM 748 C C . SER A 1 94 ? 6.316 3.564 -7.43 1 96.56 94 SER A C 1
ATOM 750 O O . SER A 1 94 ? 6.383 4.754 -7.117 1 96.56 94 SER A O 1
ATOM 752 N N . ASN A 1 95 ? 5.527 2.676 -6.82 1 96.38 95 ASN A N 1
ATOM 753 C CA . ASN A 1 95 ? 4.672 3.088 -5.715 1 96.38 95 ASN A CA 1
ATOM 754 C C . ASN A 1 95 ? 5.492 3.582 -4.527 1 96.38 95 ASN A C 1
ATOM 756 O O . ASN A 1 95 ? 5.141 4.582 -3.895 1 96.38 95 ASN A O 1
ATOM 760 N N . PHE A 1 96 ? 6.555 2.893 -4.258 1 97.44 96 PHE A N 1
ATOM 761 C CA . PHE A 1 96 ? 7.445 3.24 -3.158 1 97.44 96 PHE A CA 1
ATOM 762 C C . PHE A 1 96 ? 8.047 4.625 -3.365 1 97.44 96 PHE A C 1
ATOM 764 O O . PHE A 1 96 ? 7.984 5.477 -2.475 1 97.44 96 PHE A O 1
ATOM 771 N N . LEU A 1 97 ? 8.531 4.848 -4.555 1 96.94 97 LEU A N 1
ATOM 772 C CA . LEU A 1 97 ? 9.172 6.125 -4.844 1 96.94 97 LEU A CA 1
ATOM 773 C C . LEU A 1 97 ? 8.164 7.262 -4.812 1 96.94 97 LEU A C 1
ATOM 775 O O . LEU A 1 97 ? 8.469 8.359 -4.348 1 96.94 97 LEU A O 1
ATOM 779 N N . LYS A 1 98 ? 6.992 6.988 -5.289 1 95.5 98 LYS A N 1
ATOM 780 C CA . LYS A 1 98 ? 5.934 7.996 -5.25 1 95.5 98 LYS A CA 1
ATOM 781 C C . LYS A 1 98 ? 5.582 8.367 -3.811 1 95.5 98 LYS A C 1
ATOM 783 O O . LYS A 1 98 ? 5.445 9.547 -3.482 1 95.5 98 LYS A O 1
ATOM 788 N N . ARG A 1 99 ? 5.457 7.387 -2.957 1 94.94 99 ARG A N 1
ATOM 789 C CA . ARG A 1 99 ? 5.129 7.621 -1.554 1 94.94 99 ARG A CA 1
ATOM 790 C C . ARG A 1 99 ? 6.246 8.383 -0.85 1 94.94 99 ARG A C 1
ATOM 792 O O . ARG A 1 99 ? 5.984 9.297 -0.061 1 94.94 99 ARG A O 1
ATOM 799 N N . MET A 1 100 ? 7.445 7.988 -1.15 1 96.5 100 MET A N 1
ATOM 800 C CA . MET A 1 100 ? 8.586 8.68 -0.556 1 96.5 100 MET A CA 1
ATOM 801 C C . MET A 1 100 ? 8.602 10.148 -0.97 1 96.5 100 MET A C 1
ATOM 803 O O . MET A 1 100 ? 8.914 11.023 -0.16 1 96.5 100 MET A O 1
ATOM 807 N N . GLU A 1 101 ? 8.219 10.383 -2.223 1 95.25 101 GLU A N 1
ATOM 808 C CA . GLU A 1 101 ? 8.141 11.758 -2.701 1 95.25 101 GLU A CA 1
ATOM 809 C C . GLU A 1 101 ? 7.062 12.539 -1.96 1 95.25 101 GLU A C 1
ATOM 811 O O . GLU A 1 101 ? 7.258 13.711 -1.627 1 95.25 101 GLU A O 1
ATOM 816 N N . GLU A 1 102 ? 6.027 11.875 -1.689 1 92.62 102 GLU A N 1
ATOM 817 C CA . GLU A 1 102 ? 4.941 12.516 -0.951 1 92.62 102 GLU A CA 1
ATOM 818 C C . GLU A 1 102 ? 5.383 12.898 0.46 1 92.62 102 GLU A C 1
ATOM 820 O O . GLU A 1 102 ? 4.914 13.891 1.016 1 92.62 102 GLU A O 1
ATOM 825 N N . ILE A 1 103 ? 6.211 12.055 1.03 1 94.38 103 ILE A N 1
ATOM 826 C CA . ILE A 1 103 ? 6.711 12.305 2.377 1 94.38 103 ILE A CA 1
ATOM 827 C C . ILE A 1 103 ? 7.738 13.438 2.342 1 94.38 103 ILE A C 1
ATOM 829 O O . ILE A 1 103 ? 8.008 14.062 3.367 1 94.38 103 ILE A O 1
ATOM 833 N N . GLY A 1 104 ? 8.367 13.688 1.103 1 92.88 104 GLY A N 1
ATOM 834 C CA . GLY A 1 104 ? 9.273 14.82 0.963 1 92.88 104 GLY A CA 1
ATOM 835 C C . GLY A 1 104 ? 10.688 14.414 0.61 1 92.88 104 GLY A C 1
ATOM 836 O O . GLY A 1 104 ? 11.625 15.195 0.777 1 92.88 104 GLY A O 1
ATOM 837 N N . TYR A 1 105 ? 10.82 13.195 0.139 1 94.81 105 TYR A N 1
ATOM 838 C CA . TYR A 1 105 ? 12.148 12.719 -0.232 1 94.81 105 TYR A CA 1
ATOM 839 C C . TYR A 1 105 ? 12.305 12.672 -1.746 1 94.81 105 TYR A C 1
ATOM 841 O O . TYR A 1 105 ? 11.359 12.359 -2.469 1 94.81 105 TYR A O 1
ATOM 849 N N . THR A 1 106 ? 13.531 13.023 -2.166 1 94.31 106 THR A N 1
ATOM 850 C CA . THR A 1 106 ? 13.859 12.773 -3.564 1 94.31 106 THR A CA 1
ATOM 851 C C . THR A 1 106 ? 14.141 11.289 -3.793 1 94.31 106 THR A C 1
ATOM 853 O O . THR A 1 106 ? 14.289 10.523 -2.836 1 94.31 106 THR A O 1
ATOM 856 N N . LYS A 1 107 ? 14.141 10.938 -5.035 1 95.56 107 LYS A N 1
ATOM 857 C CA . LYS A 1 107 ? 14.445 9.539 -5.348 1 95.56 107 LYS A CA 1
ATOM 858 C C . LYS A 1 107 ? 15.805 9.133 -4.781 1 95.56 107 LYS A C 1
ATOM 860 O O . LYS A 1 107 ? 15.945 8.055 -4.211 1 95.56 107 LYS A O 1
ATOM 865 N N . GLU A 1 108 ? 16.781 10.008 -4.895 1 94.62 108 GLU A N 1
ATOM 866 C CA . GLU A 1 108 ? 18.125 9.727 -4.406 1 94.62 108 GLU A CA 1
ATOM 867 C C . GLU A 1 108 ? 18.141 9.609 -2.885 1 94.62 108 GLU A C 1
ATOM 869 O O . GLU A 1 108 ? 18.812 8.727 -2.334 1 94.62 108 GLU A O 1
ATOM 874 N N . GLU A 1 109 ? 17.453 10.461 -2.246 1 95 109 GLU A N 1
ATOM 875 C CA . GLU A 1 109 ? 17.375 10.406 -0.79 1 95 109 GLU A CA 1
ATOM 876 C C . GLU A 1 109 ? 16.719 9.109 -0.315 1 95 109 GLU A C 1
ATOM 878 O O . GLU A 1 109 ? 17.156 8.523 0.681 1 95 109 GLU A O 1
ATOM 883 N N . ALA A 1 110 ? 15.617 8.758 -1.022 1 96.38 110 ALA A N 1
ATOM 884 C CA . ALA A 1 110 ? 14.914 7.52 -0.684 1 96.38 110 ALA A CA 1
ATOM 885 C C . ALA A 1 110 ? 15.852 6.316 -0.76 1 96.38 110 ALA A C 1
ATOM 887 O O . ALA A 1 110 ? 15.898 5.496 0.159 1 96.38 110 ALA A O 1
ATOM 888 N N . ILE A 1 111 ? 16.625 6.254 -1.815 1 95.38 111 ILE A N 1
ATOM 889 C CA . ILE A 1 111 ? 17.562 5.145 -2.021 1 95.38 111 ILE A CA 1
ATOM 890 C C . ILE A 1 111 ? 18.594 5.125 -0.9 1 95.38 111 ILE A C 1
ATOM 892 O O . ILE A 1 111 ? 18.875 4.07 -0.328 1 95.38 111 ILE A O 1
ATOM 896 N N . LYS A 1 112 ? 19.125 6.246 -0.565 1 95.5 112 LYS A N 1
ATOM 897 C CA . LYS A 1 112 ? 20.125 6.34 0.496 1 95.5 112 LYS A CA 1
ATOM 898 C C . LYS A 1 112 ? 19.547 5.895 1.836 1 95.5 112 LYS A C 1
ATOM 900 O O . LYS A 1 112 ? 20.219 5.23 2.621 1 95.5 112 LYS A O 1
ATOM 905 N N . LEU A 1 113 ? 18.328 6.312 2.025 1 95.31 113 LEU A N 1
ATOM 906 C CA . LEU A 1 113 ? 17.672 5.93 3.271 1 95.31 113 LEU A CA 1
ATOM 907 C C . LEU A 1 113 ? 17.469 4.422 3.336 1 95.31 113 LEU A C 1
ATOM 909 O O . LEU A 1 113 ? 17.656 3.807 4.387 1 95.31 113 LEU A O 1
ATOM 913 N N . VAL A 1 114 ? 17.016 3.785 2.277 1 96.69 114 VAL A N 1
ATOM 914 C CA . VAL A 1 114 ? 16.828 2.34 2.217 1 96.69 114 VAL A CA 1
ATOM 915 C C . VAL A 1 114 ? 18.156 1.632 2.5 1 96.69 114 VAL A C 1
ATOM 917 O O . VAL A 1 114 ? 18.203 0.676 3.279 1 96.69 114 VAL A O 1
ATOM 920 N N . GLU A 1 115 ? 19.172 2.109 1.873 1 95.25 115 GLU A N 1
ATOM 921 C CA . GLU A 1 115 ? 20.5 1.514 2.072 1 95.25 115 GLU A CA 1
ATOM 922 C C . GLU A 1 115 ? 20.922 1.575 3.539 1 95.25 115 GLU A C 1
ATOM 924 O O . GLU A 1 115 ? 21.422 0.595 4.086 1 95.25 115 GLU A O 1
ATOM 929 N N . SER A 1 116 ? 20.719 2.703 4.141 1 94.69 116 SER A N 1
ATOM 930 C CA . SER A 1 116 ? 21.078 2.891 5.539 1 94.69 116 SER A CA 1
ATOM 931 C C . SER A 1 116 ? 20.297 1.958 6.449 1 94.69 116 SER A C 1
ATOM 933 O O . SER A 1 116 ? 20.859 1.354 7.367 1 94.69 116 SER A O 1
ATOM 935 N N . ILE A 1 117 ? 19.016 1.8 6.148 1 92 117 ILE A N 1
ATOM 936 C CA . ILE A 1 117 ? 18.141 0.98 6.988 1 92 117 ILE A CA 1
ATOM 937 C C . ILE A 1 117 ? 18.5 -0.495 6.805 1 92 117 ILE A C 1
ATOM 939 O O . ILE A 1 117 ? 18.516 -1.259 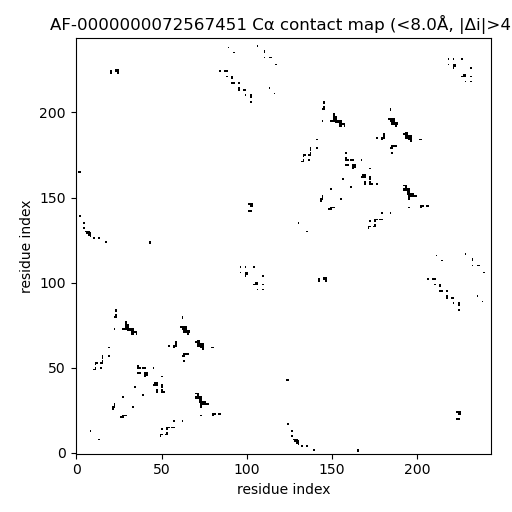7.773 1 92 117 ILE A O 1
ATOM 943 N N . VAL A 1 118 ? 18.734 -0.87 5.586 1 92.12 118 VAL A N 1
ATOM 944 C CA . VAL A 1 118 ? 19.109 -2.254 5.312 1 92.12 118 VAL A CA 1
ATOM 945 C C . VAL A 1 118 ? 20.422 -2.588 6.012 1 92.12 118 VAL A C 1
ATOM 947 O O . VAL A 1 118 ? 20.594 -3.691 6.535 1 92.12 118 VAL A O 1
ATOM 950 N N . LYS A 1 119 ? 21.312 -1.658 6.031 1 90.12 119 LYS A N 1
ATOM 951 C CA . LYS A 1 119 ? 22.594 -1.857 6.707 1 90.12 119 LYS A CA 1
ATOM 952 C C . LYS A 1 119 ? 22.406 -2.035 8.211 1 90.12 119 LYS A C 1
ATOM 954 O O . LYS A 1 119 ? 23.125 -2.812 8.844 1 90.12 119 LYS A O 1
ATOM 959 N N . GLU A 1 120 ? 21.406 -1.417 8.695 1 85.75 120 GLU A N 1
ATOM 960 C CA . GLU A 1 120 ? 21.125 -1.502 10.125 1 85.75 120 GLU A CA 1
ATOM 961 C C . GLU A 1 120 ? 20.391 -2.801 10.469 1 85.75 120 GLU A C 1
ATOM 963 O O . GLU A 1 120 ? 20.422 -3.248 11.617 1 85.75 120 GLU A O 1
ATOM 968 N N . MET A 1 121 ? 19.641 -3.301 9.539 1 80.44 121 MET A N 1
ATOM 969 C CA . MET A 1 121 ? 18.906 -4.543 9.758 1 80.44 121 MET A CA 1
ATOM 970 C C . MET A 1 121 ? 19.844 -5.75 9.672 1 80.44 121 MET A C 1
ATOM 972 O O . MET A 1 121 ? 19.5 -6.836 10.141 1 80.44 121 MET A O 1
ATOM 976 N N . LYS A 1 122 ? 21.062 -5.664 9.133 1 67.62 122 LYS A N 1
ATOM 977 C CA . LYS A 1 122 ? 22.078 -6.711 9.156 1 67.62 122 LYS A CA 1
ATOM 978 C C . LYS A 1 122 ? 22.828 -6.703 10.477 1 67.62 122 LYS A C 1
ATOM 980 O O . LYS A 1 122 ? 23.172 -5.641 11 1 67.62 122 LYS A O 1
ATOM 985 N N . MET B 1 1 ? 0.556 -21.078 3.107 1 50.44 1 MET B N 1
ATOM 986 C CA . MET B 1 1 ? 0.667 -19.625 2.977 1 50.44 1 MET B CA 1
ATOM 987 C C . MET B 1 1 ? -0.659 -18.938 3.307 1 50.44 1 MET B C 1
ATOM 989 O O . MET B 1 1 ? -1.695 -19.281 2.734 1 50.44 1 MET B O 1
ATOM 993 N N . SER B 1 2 ? -0.673 -18.328 4.395 1 64.38 2 SER B N 1
ATOM 994 C CA . SER B 1 2 ? -1.914 -17.844 4.988 1 64.38 2 SER B CA 1
ATOM 995 C C . SER B 1 2 ? -2.523 -16.719 4.156 1 64.38 2 SER B C 1
ATOM 997 O O . SER B 1 2 ? -1.802 -15.93 3.545 1 64.38 2 SER B O 1
ATOM 999 N N . TRP B 1 3 ? -3.793 -17.047 3.82 1 72.31 3 TRP B N 1
ATOM 1000 C CA . TRP B 1 3 ? -4.555 -16.016 3.121 1 72.31 3 TRP B CA 1
ATOM 1001 C C . TRP B 1 3 ? -4.832 -14.828 4.031 1 72.31 3 TRP B C 1
ATOM 1003 O O . TRP B 1 3 ? -5.152 -15 5.211 1 72.31 3 TRP B O 1
ATOM 1013 N N . ASP B 1 4 ? -4.363 -13.68 3.654 1 69.88 4 ASP B N 1
ATOM 1014 C CA . ASP B 1 4 ? -4.633 -12.453 4.406 1 69.88 4 ASP B CA 1
ATOM 1015 C C . ASP B 1 4 ? -5.312 -11.406 3.525 1 69.88 4 ASP B C 1
ATOM 1017 O O . ASP B 1 4 ? -4.848 -11.125 2.42 1 69.88 4 ASP B O 1
ATOM 1021 N N . PHE B 1 5 ? -6.543 -10.969 4.027 1 71.56 5 PHE B N 1
ATOM 1022 C CA . PHE B 1 5 ? -7.277 -9.969 3.266 1 71.56 5 PHE B CA 1
ATOM 1023 C C . PHE B 1 5 ? -7.277 -8.633 3.992 1 71.56 5 PHE B C 1
ATOM 1025 O O . PHE B 1 5 ? -7.375 -8.586 5.219 1 71.56 5 PHE B O 1
ATOM 1032 N N . ASN B 1 6 ? -6.918 -7.555 3.217 1 65.38 6 ASN B N 1
ATOM 1033 C CA . ASN B 1 6 ? -6.906 -6.215 3.793 1 65.38 6 ASN B CA 1
ATOM 1034 C C . ASN B 1 6 ? -8.273 -5.547 3.697 1 65.38 6 ASN B C 1
ATOM 1036 O O . ASN B 1 6 ? -8.906 -5.562 2.637 1 65.38 6 ASN B O 1
ATOM 1040 N N . ASP B 1 7 ? -8.742 -5.199 4.957 1 65.88 7 ASP B N 1
ATOM 1041 C CA . ASP B 1 7 ? -10.023 -4.5 5.043 1 65.88 7 ASP B CA 1
ATOM 1042 C C . ASP B 1 7 ? -9.867 -3.027 4.676 1 65.88 7 ASP B C 1
ATOM 1044 O O . ASP B 1 7 ? -8.766 -2.473 4.75 1 65.88 7 ASP B O 1
ATOM 1048 N N . ASP B 1 8 ? -11.023 -2.398 4.227 1 74.5 8 ASP B N 1
ATOM 1049 C CA . ASP B 1 8 ? -11.148 -1.001 3.826 1 74.5 8 ASP B CA 1
ATOM 1050 C C . ASP B 1 8 ? -10.656 -0.066 4.93 1 74.5 8 ASP B C 1
ATOM 1052 O O . ASP B 1 8 ? -10.992 -0.248 6.102 1 74.5 8 ASP B O 1
ATOM 1056 N N . ARG B 1 9 ? -9.711 0.773 4.609 1 81.25 9 ARG B N 1
ATOM 1057 C CA . ARG B 1 9 ? -9.227 1.751 5.578 1 81.25 9 ARG B CA 1
ATOM 1058 C C . ARG B 1 9 ? -10.289 2.807 5.871 1 81.25 9 ARG B C 1
ATOM 1060 O O . ARG B 1 9 ? -10.867 3.381 4.949 1 81.25 9 ARG B O 1
ATOM 1067 N N . PRO B 1 10 ? -10.617 3.035 7.145 1 89.56 10 PRO B N 1
ATOM 1068 C CA . PRO B 1 10 ? -11.578 4.078 7.504 1 89.56 10 PRO B CA 1
ATOM 1069 C C . PRO B 1 10 ? -11.195 5.449 6.945 1 89.56 10 PRO B C 1
ATOM 1071 O O . PRO B 1 10 ? -10.016 5.789 6.883 1 89.56 10 PRO B O 1
ATOM 1074 N N . ILE B 1 11 ? -12.125 6.176 6.57 1 90.81 11 ILE B N 1
ATOM 1075 C CA . ILE B 1 11 ? -11.922 7.477 5.938 1 90.81 11 ILE B CA 1
ATOM 1076 C C . ILE B 1 11 ? -11.172 8.398 6.891 1 90.81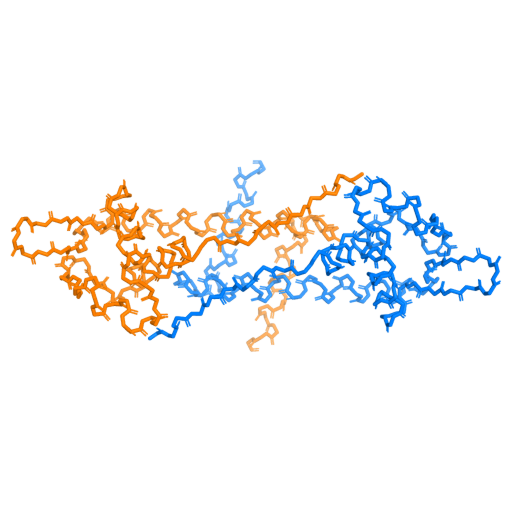 11 ILE B C 1
ATOM 1078 O O . ILE B 1 11 ? -10.297 9.164 6.469 1 90.81 11 ILE B O 1
ATOM 1082 N N . TYR B 1 12 ? -11.492 8.352 8.219 1 94.62 12 TYR B N 1
ATOM 1083 C CA . TYR B 1 12 ? -10.844 9.258 9.164 1 94.62 12 TYR B CA 1
ATOM 1084 C C . TYR B 1 12 ? -9.344 9.016 9.211 1 94.62 12 TYR B C 1
ATOM 1086 O O . TYR B 1 12 ? -8.562 9.953 9.359 1 94.62 12 TYR B O 1
ATOM 1094 N N . LEU B 1 13 ? -8.977 7.816 9.031 1 93.38 13 LEU B N 1
ATOM 1095 C CA . LEU B 1 13 ? -7.559 7.488 9.031 1 93.38 13 LEU B CA 1
ATOM 1096 C C . LEU B 1 13 ? -6.875 8.039 7.781 1 93.38 13 LEU B C 1
ATOM 1098 O O . LEU B 1 13 ? -5.746 8.523 7.848 1 93.38 13 LEU B O 1
ATOM 1102 N N . GLN B 1 14 ? -7.523 7.949 6.723 1 92.62 14 GLN B N 1
ATOM 1103 C CA . GLN B 1 14 ? -6.988 8.508 5.484 1 92.62 14 GLN B CA 1
ATOM 1104 C C . GLN B 1 14 ? -6.859 10.023 5.57 1 92.62 14 GLN B C 1
ATOM 1106 O O . GLN B 1 14 ? -5.879 10.602 5.094 1 92.62 14 GLN B O 1
ATOM 1111 N N . LEU B 1 15 ? -7.836 10.617 6.18 1 94.56 15 LEU B N 1
ATOM 1112 C CA . LEU B 1 15 ? -7.789 12.055 6.402 1 94.56 15 LEU B CA 1
ATOM 1113 C C . LEU B 1 15 ? -6.594 12.438 7.27 1 94.56 15 LEU B C 1
ATOM 1115 O O . LEU B 1 15 ? -5.852 13.359 6.938 1 94.56 15 LEU B O 1
ATOM 1119 N N . MET B 1 16 ? -6.488 11.672 8.352 1 94.62 16 MET B N 1
ATOM 1120 C CA . MET B 1 16 ? -5.371 11.906 9.258 1 94.62 16 MET B CA 1
ATOM 1121 C C . MET B 1 16 ? -4.039 11.836 8.516 1 94.62 16 MET B C 1
ATOM 1123 O O . MET B 1 16 ? -3.178 12.695 8.703 1 94.62 16 MET B O 1
ATOM 1127 N N . GLU B 1 17 ? -3.912 10.891 7.703 1 93.06 17 GLU B N 1
ATOM 1128 C CA . GLU B 1 17 ? -2.674 10.68 6.957 1 93.06 17 GLU B CA 1
ATOM 1129 C C . GLU B 1 17 ? -2.412 11.82 5.984 1 93.06 17 GLU B C 1
ATOM 1131 O O . GLU B 1 17 ? -1.277 12.289 5.855 1 93.06 17 GLU B O 1
ATOM 1136 N N . GLN B 1 18 ? -3.41 12.258 5.312 1 93.5 18 GLN B N 1
ATOM 1137 C CA . GLN B 1 18 ? -3.258 13.336 4.34 1 93.5 18 GLN B CA 1
ATOM 1138 C C . GLN B 1 18 ? -2.9 14.648 5.023 1 93.5 18 GLN B C 1
ATOM 1140 O O . GLN B 1 18 ? -2.059 15.406 4.531 1 93.5 18 GLN B O 1
ATOM 1145 N N . ILE B 1 19 ? -3.49 14.938 6.156 1 95.5 19 ILE B N 1
ATOM 1146 C CA . ILE B 1 19 ? -3.184 16.156 6.891 1 95.5 19 ILE B CA 1
ATOM 1147 C C . ILE B 1 19 ? -1.757 16.094 7.434 1 95.5 19 ILE B C 1
ATOM 1149 O O . ILE B 1 19 ? -1.012 17.078 7.363 1 95.5 19 ILE B O 1
ATOM 1153 N N . GLN B 1 20 ? -1.414 14.906 7.945 1 95.5 20 GLN B N 1
ATOM 1154 C CA . GLN B 1 20 ? -0.051 14.703 8.422 1 95.5 20 GLN B CA 1
ATOM 1155 C C . GLN B 1 20 ? 0.967 14.984 7.324 1 95.5 20 GLN B C 1
ATOM 1157 O O . GLN B 1 20 ? 1.983 15.641 7.562 1 95.5 20 GLN B O 1
ATOM 1162 N N . LEU B 1 21 ? 0.697 14.586 6.168 1 94.38 21 LEU B N 1
ATOM 1163 C CA . LEU B 1 21 ? 1.593 14.805 5.039 1 94.38 21 LEU B CA 1
ATOM 1164 C C . LEU B 1 21 ? 1.702 16.297 4.711 1 94.38 21 LEU B C 1
ATOM 1166 O O . LEU B 1 21 ? 2.789 16.781 4.41 1 94.38 21 LEU B O 1
ATOM 1170 N N . LYS B 1 22 ? 0.595 16.953 4.773 1 94.25 22 LYS B N 1
ATOM 1171 C CA . LYS B 1 22 ? 0.595 18.391 4.504 1 94.25 22 LYS B CA 1
ATOM 1172 C C . LYS B 1 22 ? 1.452 19.141 5.523 1 94.25 22 LYS B C 1
ATOM 1174 O O . LYS B 1 22 ? 2.104 20.125 5.184 1 94.25 22 LYS B O 1
ATOM 1179 N N . ILE B 1 23 ? 1.457 18.609 6.703 1 95.94 23 ILE B N 1
ATOM 1180 C CA . ILE B 1 23 ? 2.273 19.203 7.75 1 95.94 23 ILE B CA 1
ATOM 1181 C C . ILE B 1 23 ? 3.748 18.922 7.484 1 95.94 23 ILE B C 1
ATOM 1183 O O . ILE B 1 23 ? 4.578 19.828 7.5 1 95.94 23 ILE B O 1
ATOM 1187 N N . ILE B 1 24 ? 4.016 17.703 7.164 1 94.56 24 ILE B N 1
ATOM 1188 C CA . ILE B 1 24 ? 5.387 17.25 6.965 1 94.56 24 ILE B CA 1
ATOM 1189 C C . ILE B 1 24 ? 6 17.953 5.754 1 94.56 24 ILE B C 1
ATOM 1191 O O . ILE B 1 24 ? 7.184 18.281 5.762 1 94.56 24 ILE B O 1
ATOM 1195 N N . CYS B 1 25 ? 5.199 18.25 4.785 1 91.81 25 CYS B N 1
ATOM 1196 C CA . CYS B 1 25 ? 5.703 18.828 3.543 1 91.81 25 CYS B CA 1
ATOM 1197 C C . CYS B 1 25 ? 5.707 20.359 3.611 1 91.81 25 CYS B C 1
ATOM 1199 O O . CYS B 1 25 ? 6.125 21.016 2.664 1 91.81 25 CYS B O 1
ATOM 1201 N N . GLY B 1 26 ? 5.18 20.875 4.598 1 92.31 26 GLY B N 1
ATOM 1202 C CA . GLY B 1 26 ? 5.301 22.312 4.828 1 92.31 26 GLY B CA 1
ATOM 1203 C C . GLY B 1 26 ? 4.117 23.094 4.312 1 92.31 26 GLY B C 1
ATOM 1204 O O . GLY B 1 26 ? 4.145 24.328 4.297 1 92.31 26 GLY B O 1
ATOM 1205 N N . VAL B 1 27 ? 3.088 22.422 3.84 1 92.31 27 VAL B N 1
ATOM 1206 C CA . VAL B 1 27 ? 1.862 23.109 3.455 1 92.31 27 VAL B CA 1
ATOM 1207 C C . VAL B 1 27 ? 1.262 23.812 4.672 1 92.31 27 VAL B C 1
ATOM 1209 O O . VAL B 1 27 ? 0.877 24.984 4.59 1 92.31 27 VAL B O 1
ATOM 1212 N N . TYR B 1 28 ? 1.149 23.047 5.727 1 95.25 28 TYR B N 1
ATOM 1213 C CA . TYR B 1 28 ? 0.883 23.625 7.039 1 95.25 28 TYR B CA 1
ATOM 1214 C C . TYR B 1 28 ? 2.174 23.797 7.836 1 95.25 28 TYR B C 1
ATOM 1216 O O . TYR B 1 28 ? 2.818 22.812 8.195 1 95.25 28 TYR B O 1
ATOM 1224 N N . LYS B 1 29 ? 2.523 25 8.195 1 96.62 29 LYS B N 1
ATOM 1225 C CA . LYS B 1 29 ? 3.787 25.281 8.867 1 96.62 29 LYS B CA 1
ATOM 1226 C C . LYS B 1 29 ? 3.629 25.203 10.383 1 96.62 29 LYS B C 1
ATOM 1228 O O . LYS B 1 29 ? 2.529 25.391 10.906 1 96.62 29 LYS B O 1
ATOM 1233 N N . PRO B 1 30 ? 4.785 24.953 10.992 1 96.75 30 PRO B N 1
ATOM 1234 C CA . PRO B 1 30 ? 4.719 24.984 12.461 1 96.75 30 PRO B CA 1
ATOM 1235 C C . PRO B 1 30 ? 4.137 26.297 12.984 1 96.75 30 PRO B C 1
ATOM 1237 O O . PRO B 1 30 ? 4.547 27.375 12.555 1 96.75 30 PRO B O 1
ATOM 1240 N N . GLY B 1 31 ? 3.154 26.156 13.828 1 96.44 31 GLY B N 1
ATOM 1241 C CA . GLY B 1 31 ? 2.561 27.344 14.438 1 96.44 31 GLY B CA 1
ATOM 1242 C C . GLY B 1 31 ? 1.333 27.844 13.703 1 96.44 31 GLY B C 1
ATOM 1243 O O . GLY B 1 31 ? 0.589 28.672 14.219 1 96.44 31 GLY B O 1
ATOM 1244 N N . ASP B 1 32 ? 1.05 27.344 12.516 1 96.81 32 ASP B N 1
ATOM 1245 C CA . ASP B 1 32 ? -0.092 27.766 11.719 1 96.81 32 ASP B CA 1
ATOM 1246 C C . ASP B 1 32 ? -1.409 27.406 12.398 1 96.81 32 ASP B C 1
ATOM 1248 O O . ASP B 1 32 ? -1.518 26.344 13.023 1 96.81 32 ASP B O 1
ATOM 1252 N N . LYS B 1 33 ? -2.359 28.266 12.195 1 97.19 33 LYS B N 1
ATOM 1253 C CA . LYS B 1 33 ? -3.727 27.922 12.57 1 97.19 33 LYS B CA 1
ATOM 1254 C C . LYS B 1 33 ? -4.41 27.109 11.477 1 97.19 33 LYS B C 1
ATOM 1256 O O . LYS B 1 33 ? -4.355 27.469 10.297 1 97.19 33 LYS B O 1
ATOM 1261 N N . LEU B 1 34 ? -4.98 25.984 11.859 1 96.81 34 LEU B N 1
ATOM 1262 C CA . LEU B 1 34 ? -5.738 25.203 10.898 1 96.81 34 LEU B CA 1
ATOM 1263 C C . LEU B 1 34 ? -7.102 25.828 10.633 1 96.81 34 LEU B C 1
ATOM 1265 O O . LEU B 1 34 ? -7.723 26.391 11.539 1 96.81 34 LEU B O 1
ATOM 1269 N N . PRO B 1 35 ? -7.547 25.672 9.359 1 95.44 35 PRO B N 1
ATOM 1270 C CA . PRO B 1 35 ? -8.945 26.062 9.133 1 95.44 35 PRO B CA 1
ATOM 1271 C C . PRO B 1 35 ? -9.914 25.281 10.023 1 95.44 35 PRO B C 1
ATOM 1273 O O . PRO B 1 35 ? -9.531 24.297 10.664 1 95.44 35 PRO B O 1
ATOM 1276 N N . SER B 1 36 ? -11.148 25.766 10.07 1 95.38 36 SER B N 1
ATOM 1277 C CA . SER B 1 36 ? -12.141 25.094 10.906 1 95.38 36 SER B CA 1
ATOM 1278 C C . SER B 1 36 ? -12.414 23.672 10.406 1 95.38 36 SER B C 1
ATOM 1280 O O . SER B 1 36 ? -12.172 23.375 9.234 1 95.38 36 SER B O 1
ATOM 1282 N N . VAL B 1 37 ? -12.898 22.797 11.297 1 96.25 37 VAL B N 1
ATOM 1283 C CA . VAL B 1 37 ? -13.266 21.422 10.953 1 96.25 37 VAL B CA 1
ATOM 1284 C C . VAL B 1 37 ? -14.227 21.438 9.766 1 96.25 37 VAL B C 1
ATOM 1286 O O . VAL B 1 37 ? -14.055 20.672 8.812 1 96.25 37 VAL B O 1
ATOM 1289 N N . ARG B 1 38 ? -15.156 22.359 9.797 1 96.5 38 ARG B N 1
ATOM 1290 C CA . ARG B 1 38 ? -16.172 22.438 8.742 1 96.5 38 ARG B CA 1
ATOM 1291 C C . ARG B 1 38 ? -15.547 22.859 7.414 1 96.5 38 ARG B C 1
ATOM 1293 O O . ARG B 1 38 ? -15.914 22.328 6.363 1 96.5 38 ARG B O 1
ATOM 1300 N N . ASP B 1 39 ? -14.625 23.766 7.438 1 96.75 39 ASP B N 1
ATOM 1301 C CA . ASP B 1 39 ? -13.969 24.234 6.219 1 96.75 39 ASP B CA 1
ATOM 1302 C C . ASP B 1 39 ? -13.148 23.125 5.574 1 96.75 39 ASP B C 1
ATOM 1304 O O . ASP B 1 39 ? -13.25 22.891 4.367 1 96.75 39 ASP B O 1
ATOM 1308 N N . ILE B 1 40 ? -12.367 22.391 6.375 1 95.69 40 ILE B N 1
ATOM 1309 C CA . ILE B 1 40 ? -11.531 21.312 5.848 1 95.69 40 ILE B CA 1
ATOM 1310 C C . ILE B 1 40 ? -12.414 20.172 5.332 1 95.69 40 ILE B C 1
ATOM 1312 O O . ILE B 1 40 ? -12.133 19.594 4.285 1 95.69 40 ILE B O 1
ATOM 1316 N N . ALA B 1 41 ? -13.453 19.875 6.094 1 96.56 41 ALA B N 1
ATOM 1317 C CA . ALA B 1 41 ? -14.391 18.828 5.695 1 96.56 41 ALA B CA 1
ATOM 1318 C C . ALA B 1 41 ? -15.031 19.141 4.348 1 96.56 41 ALA B C 1
ATOM 1320 O O . ALA B 1 41 ? -15.148 18.266 3.488 1 96.56 41 ALA B O 1
ATOM 1321 N N . SER B 1 42 ? -15.414 20.391 4.211 1 95.69 42 SER B N 1
ATOM 1322 C CA . SER B 1 42 ? -16.016 20.828 2.959 1 95.69 42 SER B CA 1
ATOM 1323 C C . SER B 1 42 ? -15.031 20.719 1.8 1 95.69 42 SER B C 1
ATOM 1325 O O . SER B 1 42 ? -15.375 20.219 0.729 1 95.69 42 SER B O 1
ATOM 1327 N N . GLU B 1 43 ? -13.859 21.109 2.051 1 93.31 43 GLU B N 1
ATOM 1328 C CA . GLU B 1 43 ? -12.82 21.016 1.03 1 93.31 43 GLU B CA 1
ATOM 1329 C C . GLU B 1 43 ? -12.578 19.578 0.614 1 93.31 43 GLU B C 1
ATOM 1331 O O . GLU B 1 43 ? -12.383 19.281 -0.569 1 93.31 43 GLU B O 1
ATOM 1336 N N . ALA B 1 44 ? -12.594 18.672 1.584 1 93.62 44 ALA B N 1
ATOM 1337 C CA . ALA B 1 44 ? -12.32 17.266 1.338 1 93.62 44 ALA B CA 1
ATOM 1338 C C . ALA B 1 44 ? -13.594 16.516 0.948 1 93.62 44 ALA B C 1
ATOM 1340 O O . ALA B 1 44 ? -13.555 15.32 0.666 1 93.62 44 ALA B O 1
ATOM 1341 N N . SER B 1 45 ? -14.688 17.172 1.03 1 94.38 45 SER B N 1
ATOM 1342 C CA . SER B 1 45 ? -15.984 16.578 0.728 1 94.38 45 SER B CA 1
ATOM 1343 C C . SER B 1 45 ? -16.266 15.367 1.614 1 94.38 45 SER B C 1
ATOM 1345 O O . SER B 1 45 ? -16.625 14.297 1.118 1 94.38 45 SER B O 1
ATOM 1347 N N . VAL B 1 46 ? -16.078 15.578 2.891 1 95.44 46 VAL B N 1
ATOM 1348 C CA . VAL B 1 46 ? -16.312 14.516 3.863 1 95.44 46 VAL B CA 1
ATOM 1349 C C . VAL B 1 46 ? -17.219 15.039 4.977 1 95.44 46 VAL B C 1
ATOM 1351 O O . VAL B 1 46 ? -17.375 16.25 5.156 1 95.44 46 VAL B O 1
ATOM 1354 N N . ASN B 1 47 ? -17.797 14.094 5.66 1 96.12 47 ASN B N 1
ATOM 1355 C CA . ASN B 1 47 ? -18.609 14.422 6.828 1 96.12 47 ASN B CA 1
ATOM 1356 C C . ASN B 1 47 ? -17.797 15.133 7.902 1 96.12 47 ASN B C 1
ATOM 1358 O O . ASN B 1 47 ? -16.719 14.664 8.281 1 96.12 47 ASN B O 1
ATOM 1362 N N . PRO B 1 48 ? -18.266 16.25 8.336 1 97.69 48 PRO B N 1
ATOM 1363 C CA . PRO B 1 48 ? -17.531 16.984 9.367 1 97.69 48 PRO B CA 1
ATOM 1364 C C . PRO B 1 48 ? -17.234 16.141 10.602 1 97.69 48 PRO B C 1
ATOM 1366 O O . PRO B 1 48 ? -16.203 16.344 11.258 1 97.69 48 PRO B O 1
ATOM 1369 N N . ASN B 1 49 ? -18.094 15.234 10.836 1 98.06 49 ASN B N 1
ATOM 1370 C CA . ASN B 1 49 ? -17.859 14.367 11.984 1 98.06 49 ASN B CA 1
ATOM 1371 C C . ASN B 1 49 ? -16.656 13.453 11.766 1 98.06 49 ASN B C 1
ATOM 1373 O O . ASN B 1 49 ? -15.922 13.156 12.703 1 98.06 49 ASN B O 1
ATOM 1377 N N . THR B 1 50 ? -16.5 13.039 10.609 1 97.12 50 THR B N 1
ATOM 1378 C CA . THR B 1 50 ? -15.352 12.227 10.25 1 97.12 50 THR B CA 1
ATOM 1379 C C . THR B 1 50 ? -14.07 13.047 10.312 1 97.12 50 THR B C 1
ATOM 1381 O O . THR B 1 50 ? -13.039 12.562 10.789 1 97.12 50 THR B O 1
ATOM 1384 N N . MET B 1 51 ? -14.18 14.289 9.828 1 97.25 51 MET B N 1
ATOM 1385 C CA . MET B 1 51 ? -13.039 15.188 9.906 1 97.25 51 MET B CA 1
ATOM 1386 C C . MET B 1 51 ? -12.664 15.477 11.359 1 97.25 51 MET B C 1
ATOM 1388 O O . MET B 1 51 ? -11.484 15.484 11.711 1 97.25 51 MET B O 1
ATOM 1392 N N . GLN B 1 52 ? -13.664 15.648 12.18 1 97.56 52 GLN B N 1
ATOM 1393 C CA . GLN B 1 52 ? -13.43 15.875 13.602 1 97.56 52 GLN B CA 1
ATOM 1394 C C . GLN B 1 52 ? -12.68 14.711 14.227 1 97.56 52 GLN B C 1
ATOM 1396 O O . GLN B 1 52 ? -11.734 14.914 15 1 97.56 52 GLN B O 1
ATOM 1401 N N . LYS B 1 53 ? -13.133 13.539 13.922 1 97.5 53 LYS B N 1
ATOM 1402 C CA . LYS B 1 53 ? -12.461 12.344 14.43 1 97.5 53 LYS B CA 1
ATOM 1403 C C . LYS B 1 53 ? -11 12.312 13.992 1 97.5 53 LYS B C 1
ATOM 1405 O O . LYS B 1 53 ? -10.109 12.008 14.789 1 97.5 53 LYS B O 1
ATOM 1410 N N . ALA B 1 54 ? -10.734 12.633 12.766 1 96.94 54 ALA B N 1
ATOM 1411 C CA . ALA B 1 54 ? -9.375 12.648 12.234 1 96.94 54 ALA B CA 1
ATOM 1412 C C . ALA B 1 54 ? -8.5 13.656 12.977 1 96.94 54 ALA B C 1
ATOM 1414 O O . ALA B 1 54 ? -7.375 13.336 13.367 1 96.94 54 ALA B O 1
ATOM 1415 N N . LEU B 1 55 ? -9.023 14.836 13.203 1 96.94 55 LEU B N 1
ATOM 1416 C CA . LEU B 1 55 ? -8.266 15.898 13.859 1 96.94 55 LEU B CA 1
ATOM 1417 C C . LEU B 1 55 ? -8.031 15.57 15.328 1 96.94 55 LEU B C 1
ATOM 1419 O O . LEU B 1 55 ? -6.969 15.875 15.875 1 96.94 55 LEU B O 1
ATOM 1423 N N . THR B 1 56 ? -9.031 14.93 15.906 1 96.62 56 THR B N 1
ATOM 1424 C CA . THR B 1 56 ? -8.883 14.5 17.297 1 96.62 56 THR B CA 1
ATOM 1425 C C . THR B 1 56 ? -7.762 13.469 17.422 1 96.62 56 THR B C 1
ATOM 1427 O O . THR B 1 56 ? -6.938 13.547 18.328 1 96.62 56 THR B O 1
ATOM 1430 N N . GLU B 1 57 ? -7.738 12.547 16.5 1 95.81 57 GLU B N 1
ATOM 1431 C CA . GLU B 1 57 ? -6.68 11.547 16.5 1 95.81 57 GLU B CA 1
ATOM 1432 C C . GLU B 1 57 ? -5.312 12.188 16.266 1 95.81 57 GLU B C 1
ATOM 1434 O O . GLU B 1 57 ? -4.32 11.781 16.891 1 95.81 57 GLU B O 1
ATOM 1439 N N . LEU B 1 58 ? -5.254 13.164 15.43 1 95.88 58 LEU B N 1
ATOM 1440 C CA . LEU B 1 58 ? -4.012 13.875 15.148 1 95.88 58 LEU B CA 1
ATOM 1441 C C . LEU B 1 58 ? -3.516 14.609 16.391 1 95.88 58 LEU B C 1
ATOM 1443 O O . LEU B 1 58 ? -2.307 14.75 16.594 1 95.88 58 LEU B O 1
ATOM 1447 N N . GLU B 1 59 ? -4.402 15.07 17.219 1 96.12 59 GLU B N 1
ATOM 1448 C CA . GLU B 1 59 ? -4.039 15.75 18.453 1 96.12 59 GLU B CA 1
ATOM 1449 C C . GLU B 1 59 ? -3.312 14.812 19.406 1 96.12 59 GLU B C 1
ATOM 1451 O O . GLU B 1 59 ? -2.404 15.227 20.141 1 96.12 59 GLU B O 1
ATOM 1456 N N . LYS B 1 60 ? -3.703 13.562 19.359 1 95.12 60 LYS B N 1
ATOM 1457 C CA . LYS B 1 60 ? -3.066 12.57 20.219 1 95.12 60 LYS B CA 1
ATOM 1458 C C . LYS B 1 60 ? -1.598 12.391 19.859 1 95.12 60 LYS B C 1
ATOM 1460 O O . LYS B 1 60 ? -0.783 12.008 20.703 1 95.12 60 LYS B O 1
ATOM 1465 N N . THR B 1 61 ? -1.249 12.688 18.641 1 92.75 61 THR B N 1
ATOM 1466 C CA . THR B 1 61 ? 0.126 12.531 18.172 1 92.75 61 THR B CA 1
ATOM 1467 C C . THR B 1 61 ? 0.969 13.742 18.578 1 92.75 61 THR B C 1
ATOM 1469 O O . THR B 1 61 ? 2.199 13.688 18.531 1 92.75 61 THR B O 1
ATOM 1472 N N . GLY B 1 62 ? 0.3 14.859 18.844 1 95 62 GLY B N 1
ATOM 1473 C CA . GLY B 1 62 ? 0.993 16.078 19.203 1 95 62 GLY B CA 1
ATOM 1474 C C . GLY B 1 62 ? 1.228 17 18.031 1 95 62 GLY B C 1
ATOM 1475 O O . GLY B 1 62 ? 1.705 18.125 18.203 1 95 62 GLY B O 1
ATOM 1476 N N . LEU B 1 63 ? 0.898 16.609 16.828 1 95.88 63 LEU B N 1
ATOM 1477 C CA . LEU B 1 63 ? 1.11 17.406 15.625 1 95.88 63 LEU B CA 1
ATOM 1478 C C . LEU B 1 63 ? 0.178 18.609 15.602 1 95.88 63 LEU B C 1
ATOM 1480 O O . LEU B 1 63 ? 0.535 19.672 15.07 1 95.88 63 LEU B O 1
ATOM 1484 N N . VAL B 1 64 ? -1.02 18.344 16.188 1 97 64 VAL B N 1
ATOM 1485 C CA . VAL B 1 64 ? -2.045 19.375 16.266 1 97 64 VAL B CA 1
ATOM 1486 C C . VAL B 1 64 ? -2.488 19.562 17.703 1 97 64 VAL B C 1
ATOM 1488 O O . VAL B 1 64 ? -2.525 18.609 18.484 1 97 64 VAL B O 1
ATOM 1491 N N . PHE B 1 65 ? -2.783 20.766 18.062 1 96.31 65 PHE B N 1
ATOM 1492 C CA . PHE B 1 65 ? -3.324 21.016 19.391 1 96.31 65 PHE B CA 1
ATOM 1493 C C . PHE B 1 65 ? -4.398 22.094 19.344 1 96.31 65 PHE B C 1
ATOM 1495 O O . PHE B 1 65 ? -4.371 22.969 18.484 1 96.31 65 PHE B O 1
ATOM 1502 N N . SER B 1 66 ? -5.281 21.969 20.281 1 94.88 66 SER B N 1
ATOM 1503 C CA . SER B 1 66 ? -6.387 22.922 20.344 1 94.88 66 SER B CA 1
ATOM 1504 C C . SER B 1 66 ? -6.129 24 21.391 1 94.88 66 SER B C 1
ATOM 1506 O O . SER B 1 66 ? -5.512 23.734 22.422 1 94.88 66 SER B O 1
ATOM 1508 N N . LYS B 1 67 ? -6.461 25.234 21.047 1 92.44 67 LYS B N 1
ATOM 1509 C CA . LYS B 1 67 ? -6.531 26.328 22.016 1 92.44 67 LYS B CA 1
ATOM 1510 C C . LYS B 1 67 ? -7.977 26.781 22.234 1 92.44 67 LYS B C 1
ATOM 1512 O O . LYS B 1 67 ? -8.688 27.078 21.266 1 92.44 67 LYS B O 1
ATOM 1517 N N . ARG B 1 68 ? -8.328 26.828 23.453 1 90.94 68 ARG B N 1
ATOM 1518 C CA . ARG B 1 68 ? -9.703 27.156 23.797 1 90.94 68 ARG B CA 1
ATOM 1519 C C . ARG B 1 68 ? -10.156 28.422 23.094 1 90.94 68 ARG B C 1
ATOM 1521 O O . ARG B 1 68 ? -9.461 29.438 23.109 1 90.94 68 ARG B O 1
ATOM 1528 N N . THR B 1 69 ? -11.188 28.375 22.328 1 91.69 69 THR B N 1
ATOM 1529 C CA . THR B 1 69 ? -11.891 29.469 21.672 1 91.69 69 THR B CA 1
ATOM 1530 C C . THR B 1 69 ? -11.07 30.016 20.5 1 91.69 69 THR B C 1
ATOM 1532 O O . THR B 1 69 ? -11.461 30.984 19.859 1 91.69 69 THR B O 1
ATOM 1535 N N . SER B 1 70 ? -9.844 29.438 20.203 1 93 70 SER B N 1
ATOM 1536 C CA . SER B 1 70 ? -8.977 29.984 19.156 1 93 70 SER B CA 1
ATOM 1537 C C . SER B 1 70 ? -8.859 29.031 17.969 1 93 70 SER B C 1
ATOM 1539 O O . SER B 1 70 ? -8.438 29.438 16.891 1 93 70 SER B O 1
ATOM 1541 N N . GLY B 1 71 ? -9.164 27.75 18.266 1 94.69 71 GLY B N 1
ATOM 1542 C CA . GLY B 1 71 ? -9.109 26.797 17.172 1 94.69 71 GLY B CA 1
ATOM 1543 C C . GLY B 1 71 ? -7.957 25.812 17.297 1 94.69 71 GLY B C 1
ATOM 1544 O O . GLY B 1 71 ? -7.5 25.531 18.406 1 94.69 71 GLY B O 1
ATOM 1545 N N . ARG B 1 72 ? -7.562 25.172 16.266 1 96.88 72 ARG B N 1
ATOM 1546 C CA . ARG B 1 72 ? -6.492 24.172 16.25 1 96.88 72 ARG B CA 1
ATOM 1547 C C . ARG B 1 72 ? -5.242 24.734 15.57 1 96.88 72 ARG B C 1
ATOM 1549 O O . ARG B 1 72 ? -5.336 25.453 14.586 1 96.88 72 ARG B O 1
ATOM 1556 N N . PHE B 1 73 ? -4.102 24.375 16.109 1 97.94 73 PHE B N 1
ATOM 1557 C CA . PHE B 1 73 ? -2.818 24.875 15.617 1 97.94 73 PHE B CA 1
ATOM 1558 C C . PHE B 1 73 ? -1.851 23.719 15.367 1 97.94 73 PHE B C 1
ATOM 1560 O O . PHE B 1 73 ? -1.962 22.656 15.992 1 97.94 73 PHE B O 1
ATOM 1567 N N . ILE B 1 74 ? -0.933 23.969 14.477 1 97.81 74 ILE B N 1
ATOM 1568 C CA . ILE B 1 74 ? 0.141 23.016 14.219 1 97.81 74 ILE B CA 1
ATOM 1569 C C . ILE B 1 74 ? 1.238 23.172 15.273 1 97.81 74 ILE B C 1
ATOM 1571 O O . ILE B 1 74 ? 1.601 24.297 15.625 1 97.81 74 ILE B O 1
ATOM 1575 N N . THR B 1 75 ? 1.763 22.094 15.727 1 97.44 75 THR B N 1
ATOM 1576 C CA . THR B 1 75 ? 2.832 22.141 16.719 1 97.44 75 THR B CA 1
ATOM 1577 C C . THR B 1 75 ? 3.998 22.984 16.219 1 97.44 75 THR B C 1
ATOM 1579 O O . THR B 1 75 ? 4.289 23.016 15.023 1 97.44 75 THR B O 1
ATOM 1582 N N . GLU B 1 76 ? 4.727 23.672 17.141 1 97 76 GLU B N 1
ATOM 1583 C CA . GLU B 1 76 ? 5.91 24.453 16.797 1 97 76 GLU B CA 1
ATOM 1584 C C . GLU B 1 76 ? 7.184 23.625 16.953 1 97 76 GLU B C 1
ATOM 1586 O O . GLU B 1 76 ? 8.281 24.109 16.688 1 97 76 GLU B O 1
ATOM 1591 N N . ASP B 1 77 ? 6.977 22.391 17.375 1 96.19 77 ASP B N 1
ATOM 1592 C CA . ASP B 1 77 ? 8.102 21.484 17.594 1 96.19 77 ASP B CA 1
ATOM 1593 C C . ASP B 1 77 ? 8.586 20.891 16.266 1 96.19 77 ASP B C 1
ATOM 1595 O O . ASP B 1 77 ? 8.156 19.812 15.875 1 96.19 77 ASP B O 1
ATOM 1599 N N . SER B 1 78 ? 9.508 21.531 15.656 1 95 78 SER B N 1
ATOM 1600 C CA . SER B 1 78 ? 10.023 21.125 14.352 1 95 78 SER B CA 1
ATOM 1601 C C . SER B 1 78 ? 10.703 19.766 14.438 1 95 78 SER B C 1
ATOM 1603 O O . SER B 1 78 ? 10.68 18.984 13.484 1 95 78 SER B O 1
ATOM 1605 N N . ASP B 1 79 ? 11.32 19.5 15.586 1 96.06 79 ASP B N 1
ATOM 1606 C CA . ASP B 1 79 ? 11.977 18.219 15.773 1 96.06 79 ASP B CA 1
ATOM 1607 C C . ASP B 1 79 ? 10.953 17.078 15.773 1 96.06 79 ASP B C 1
ATOM 1609 O O . ASP B 1 79 ? 11.211 16 15.234 1 96.06 79 ASP B O 1
ATOM 1613 N N . MET B 1 80 ? 9.852 17.344 16.344 1 95.31 80 MET B N 1
ATOM 1614 C CA . MET B 1 80 ? 8.781 16.359 16.359 1 95.31 80 MET B CA 1
ATOM 1615 C C . MET B 1 80 ? 8.289 16.062 14.953 1 95.31 80 MET B C 1
ATOM 1617 O O . MET B 1 80 ? 8.078 14.906 14.594 1 95.31 80 MET B O 1
ATOM 1621 N N . ILE B 1 81 ? 8.148 17.078 14.148 1 95.75 81 ILE B N 1
ATOM 1622 C CA . ILE B 1 81 ? 7.691 16.922 12.766 1 95.75 81 ILE B CA 1
ATOM 1623 C C . ILE B 1 81 ? 8.711 16.109 11.969 1 95.75 81 ILE B C 1
ATOM 1625 O O . ILE B 1 81 ? 8.344 15.195 11.234 1 95.75 81 ILE B O 1
ATOM 1629 N N . LYS B 1 82 ? 9.961 16.438 12.234 1 94.88 82 LYS B N 1
ATOM 1630 C CA . LYS B 1 82 ? 11.039 15.727 11.555 1 94.88 82 LYS B CA 1
ATOM 1631 C C . LYS B 1 82 ? 11.055 14.25 11.953 1 94.88 82 LYS B C 1
ATOM 1633 O O . LYS B 1 82 ? 11.242 13.383 11.102 1 94.88 82 LYS B O 1
ATOM 1638 N N . ASN B 1 83 ? 10.859 13.984 13.195 1 95.5 83 ASN B N 1
ATOM 1639 C CA . ASN B 1 83 ? 10.844 12.609 13.688 1 95.5 83 ASN B CA 1
ATOM 1640 C C . ASN B 1 83 ? 9.672 11.82 13.109 1 95.5 83 ASN B C 1
ATOM 1642 O O . ASN B 1 83 ? 9.828 10.648 12.75 1 95.5 83 ASN B O 1
ATOM 1646 N N . ILE B 1 84 ? 8.555 12.492 12.984 1 94.75 84 ILE B N 1
ATOM 1647 C CA . ILE B 1 84 ? 7.383 11.828 12.422 1 94.75 84 ILE B CA 1
ATOM 1648 C C . ILE B 1 84 ? 7.621 11.531 10.945 1 94.75 84 ILE B C 1
ATOM 1650 O O . ILE B 1 84 ? 7.273 10.453 10.453 1 94.75 84 ILE B O 1
ATOM 1654 N N . ARG B 1 85 ? 8.219 12.484 10.266 1 94.81 85 ARG B N 1
ATOM 1655 C CA . ARG B 1 85 ? 8.586 12.273 8.867 1 94.81 85 ARG B CA 1
ATOM 1656 C C . ARG B 1 85 ? 9.484 11.055 8.719 1 94.81 85 ARG B C 1
ATOM 1658 O O . ARG B 1 85 ? 9.258 10.211 7.848 1 94.81 85 ARG B O 1
ATOM 1665 N N . ASN B 1 86 ? 10.469 10.953 9.586 1 94.19 86 ASN B N 1
ATOM 1666 C CA . ASN B 1 86 ? 11.414 9.836 9.555 1 94.19 86 ASN B CA 1
ATOM 1667 C C . ASN B 1 86 ? 10.719 8.508 9.844 1 94.19 86 ASN B C 1
ATOM 1669 O O . ASN B 1 86 ? 11.008 7.496 9.203 1 94.19 86 ASN B O 1
ATOM 1673 N N . ASP B 1 87 ? 9.883 8.586 10.758 1 95.25 87 ASP B N 1
ATOM 1674 C CA . ASP B 1 87 ? 9.156 7.367 11.117 1 95.25 87 ASP B CA 1
ATOM 1675 C C . ASP B 1 87 ? 8.289 6.887 9.961 1 95.25 87 ASP B C 1
ATOM 1677 O O . ASP B 1 87 ? 8.188 5.688 9.711 1 95.25 87 ASP B O 1
ATOM 1681 N N . LEU B 1 88 ? 7.645 7.816 9.305 1 94.69 88 LEU B N 1
ATOM 1682 C CA . LEU B 1 88 ? 6.832 7.477 8.141 1 94.69 88 LEU B CA 1
ATOM 1683 C C . LEU B 1 88 ? 7.684 6.852 7.039 1 94.69 88 LEU B C 1
ATOM 1685 O O . LEU B 1 88 ? 7.285 5.859 6.426 1 94.69 88 LEU B O 1
ATOM 1689 N N . ALA B 1 89 ? 8.805 7.426 6.812 1 96.31 89 ALA B N 1
ATOM 1690 C CA . ALA B 1 89 ? 9.727 6.91 5.801 1 96.31 89 ALA B CA 1
ATOM 1691 C C . ALA B 1 89 ? 10.188 5.5 6.148 1 96.31 89 ALA B C 1
ATOM 1693 O O . ALA B 1 89 ? 10.227 4.621 5.285 1 96.31 89 ALA B O 1
ATOM 1694 N N . LYS B 1 90 ? 10.484 5.289 7.387 1 96 90 LYS B N 1
ATOM 1695 C CA . LYS B 1 90 ? 10.93 3.973 7.836 1 96 90 LYS B CA 1
ATOM 1696 C C . LYS B 1 90 ? 9.844 2.926 7.633 1 96 90 LYS B C 1
ATOM 1698 O O . LYS B 1 90 ? 10.125 1.802 7.207 1 96 90 LYS B O 1
ATOM 1703 N N . HIS B 1 91 ? 8.68 3.361 7.961 1 95.81 91 HIS B N 1
ATOM 1704 C CA . HIS B 1 91 ? 7.551 2.461 7.766 1 95.81 91 HIS B CA 1
ATOM 1705 C C . HIS B 1 91 ? 7.359 2.131 6.289 1 95.81 91 HIS B C 1
ATOM 1707 O O . HIS B 1 91 ? 7.133 0.972 5.934 1 95.81 91 HIS B O 1
ATOM 1713 N N . GLN B 1 92 ? 7.41 3.123 5.449 1 96.31 92 GLN B N 1
ATOM 1714 C CA . GLN B 1 92 ? 7.285 2.928 4.008 1 96.31 92 GLN B CA 1
ATOM 1715 C C . GLN B 1 92 ? 8.367 1.992 3.482 1 96.31 92 GLN B C 1
ATOM 1717 O O . GLN B 1 92 ? 8.094 1.11 2.666 1 96.31 92 GLN B O 1
ATOM 1722 N N . ILE B 1 93 ? 9.555 2.137 4.008 1 97.19 93 ILE B N 1
ATOM 1723 C CA . ILE B 1 93 ? 10.688 1.328 3.58 1 97.19 93 ILE B CA 1
ATOM 1724 C C . ILE B 1 93 ? 10.492 -0.117 4.035 1 97.19 93 ILE B C 1
ATOM 1726 O O . ILE B 1 93 ? 10.719 -1.053 3.264 1 97.19 93 ILE B O 1
ATOM 1730 N N . SER B 1 94 ? 10.07 -0.228 5.262 1 96.56 94 SER B N 1
ATOM 1731 C CA . SER B 1 94 ? 9.828 -1.567 5.789 1 96.56 94 SER B CA 1
ATOM 1732 C C . SER B 1 94 ? 8.781 -2.305 4.969 1 96.56 94 SER B C 1
ATOM 1734 O O . SER B 1 94 ? 8.961 -3.473 4.617 1 96.56 94 SER B O 1
ATOM 1736 N N . ASN B 1 95 ? 7.695 -1.604 4.652 1 96.38 95 ASN B N 1
ATOM 1737 C CA . ASN B 1 95 ? 6.641 -2.195 3.836 1 96.38 95 ASN B CA 1
ATOM 1738 C C . ASN B 1 95 ? 7.152 -2.564 2.445 1 96.38 95 ASN B C 1
ATOM 1740 O O . ASN B 1 95 ? 6.816 -3.629 1.921 1 96.38 95 ASN B O 1
ATOM 1744 N N . PHE B 1 96 ? 7.93 -1.704 1.884 1 97.44 96 PHE B N 1
ATOM 1745 C CA . PHE B 1 96 ? 8.508 -1.919 0.56 1 97.44 96 PHE B CA 1
ATOM 1746 C C . PHE B 1 96 ? 9.375 -3.168 0.543 1 97.44 96 PHE B C 1
ATOM 1748 O O . PHE B 1 96 ? 9.211 -4.039 -0.312 1 97.44 96 PHE B O 1
ATOM 1755 N N . LEU B 1 97 ? 10.227 -3.26 1.526 1 97 97 LEU B N 1
ATOM 1756 C CA . LEU B 1 97 ? 11.148 -4.391 1.578 1 97 97 LEU B CA 1
ATOM 1757 C C . LEU B 1 97 ? 10.391 -5.695 1.819 1 97 97 LEU B C 1
ATOM 1759 O O . LEU B 1 97 ? 10.742 -6.73 1.253 1 97 97 LEU B O 1
ATOM 1763 N N . LYS B 1 98 ? 9.391 -5.621 2.627 1 95.56 98 LYS B N 1
ATOM 1764 C CA . LYS B 1 98 ? 8.57 -6.801 2.875 1 95.56 98 LYS B CA 1
ATOM 1765 C C . LYS B 1 98 ? 7.875 -7.27 1.598 1 95.56 98 LYS B C 1
ATOM 1767 O O . LYS B 1 98 ? 7.867 -8.461 1.29 1 95.56 98 LYS B O 1
ATOM 1772 N N . ARG B 1 99 ? 7.316 -6.355 0.85 1 94.94 99 ARG B N 1
ATOM 1773 C CA . ARG B 1 99 ? 6.637 -6.684 -0.399 1 94.94 99 ARG B CA 1
ATOM 1774 C C . ARG B 1 99 ? 7.613 -7.25 -1.423 1 94.94 99 ARG B C 1
ATOM 1776 O O . ARG B 1 99 ? 7.301 -8.219 -2.121 1 94.94 99 ARG B O 1
ATOM 1783 N N . MET B 1 100 ? 8.758 -6.637 -1.483 1 96.56 100 MET B N 1
ATOM 1784 C CA . MET B 1 100 ? 9.773 -7.129 -2.408 1 96.56 100 MET B CA 1
ATOM 1785 C C . MET B 1 100 ? 10.188 -8.555 -2.059 1 96.56 100 MET B C 1
ATOM 1787 O O . MET B 1 100 ? 10.398 -9.383 -2.949 1 96.56 100 MET B O 1
ATOM 1791 N N . GLU B 1 101 ? 10.242 -8.812 -0.75 1 95.31 101 GLU B N 1
ATOM 1792 C CA . GLU B 1 101 ? 10.562 -10.164 -0.311 1 95.31 101 GLU B CA 1
ATOM 1793 C C . GLU B 1 101 ? 9.477 -11.148 -0.72 1 95.31 101 GLU B C 1
ATOM 1795 O O . GLU B 1 101 ? 9.766 -12.273 -1.129 1 95.31 101 GLU B O 1
ATOM 1800 N N . GLU B 1 102 ? 8.297 -10.703 -0.653 1 92.62 102 GLU B N 1
ATOM 1801 C CA . GLU B 1 102 ? 7.176 -11.547 -1.055 1 92.62 102 GLU B CA 1
ATOM 1802 C C . GLU B 1 102 ? 7.242 -11.883 -2.543 1 92.62 102 GLU B C 1
ATOM 1804 O O . GLU B 1 102 ? 6.816 -12.961 -2.963 1 92.62 102 GLU B O 1
ATOM 1809 N N . ILE B 1 103 ? 7.691 -10.922 -3.303 1 94.31 103 ILE B N 1
ATOM 1810 C CA . ILE B 1 103 ? 7.805 -11.117 -4.746 1 94.31 103 ILE B CA 1
ATOM 1811 C C . ILE B 1 103 ? 8.984 -12.039 -5.047 1 94.31 103 ILE B C 1
ATOM 1813 O O . ILE B 1 103 ? 9.055 -12.633 -6.129 1 94.31 103 ILE B O 1
ATOM 1817 N N . GLY B 1 104 ? 9.984 -12.141 -4.059 1 93 104 GLY B N 1
ATOM 1818 C CA . GLY B 1 104 ? 11.078 -13.094 -4.227 1 93 104 GLY B CA 1
ATOM 1819 C C . GLY B 1 104 ? 12.438 -12.43 -4.301 1 93 104 GLY B C 1
ATOM 1820 O O . GLY B 1 104 ? 13.406 -13.031 -4.766 1 93 104 GLY B O 1
ATOM 1821 N N . TYR B 1 105 ? 12.484 -11.188 -3.859 1 94.88 105 TYR B N 1
ATOM 1822 C CA . TYR B 1 105 ? 13.758 -10.477 -3.889 1 94.88 105 TYR B CA 1
ATOM 1823 C C . TYR B 1 105 ? 14.344 -10.359 -2.488 1 94.88 105 TYR B C 1
ATOM 1825 O O . TYR B 1 105 ? 13.609 -10.195 -1.511 1 94.88 105 TYR B O 1
ATOM 1833 N N . THR B 1 106 ? 15.68 -10.461 -2.453 1 94.38 106 THR B N 1
ATOM 1834 C CA . THR B 1 106 ? 16.359 -10.117 -1.209 1 94.38 106 THR B CA 1
ATOM 1835 C C . THR B 1 106 ? 16.422 -8.602 -1.034 1 94.38 106 THR B C 1
ATOM 1837 O O . THR B 1 106 ? 16.141 -7.852 -1.972 1 94.38 106 THR B O 1
ATOM 1840 N N . LYS B 1 107 ? 16.734 -8.227 0.156 1 95.69 107 LYS B N 1
ATOM 1841 C CA . LYS B 1 107 ? 16.859 -6.797 0.404 1 95.69 107 LYS B CA 1
ATOM 1842 C C . LYS B 1 107 ? 17.891 -6.168 -0.531 1 95.69 107 LYS B C 1
ATOM 1844 O O . LYS B 1 107 ? 17.656 -5.094 -1.089 1 95.69 107 LYS B O 1
ATOM 1849 N N . GLU B 1 108 ? 19 -6.848 -0.734 1 94.69 108 GLU B N 1
ATOM 1850 C CA . GLU B 1 108 ? 20.062 -6.344 -1.596 1 94.69 108 GLU B CA 1
ATOM 1851 C C . GLU B 1 108 ? 19.609 -6.27 -3.051 1 94.69 108 GLU B C 1
ATOM 1853 O O . GLU B 1 108 ? 19.906 -5.301 -3.75 1 94.69 108 GLU B O 1
ATOM 1858 N N . GLU B 1 109 ? 18.906 -7.246 -3.482 1 95.12 109 GLU B N 1
ATOM 1859 C CA . GLU B 1 109 ? 18.391 -7.254 -4.848 1 95.12 109 GLU B CA 1
ATOM 1860 C C . GLU B 1 109 ? 17.406 -6.109 -5.07 1 95.12 109 GLU B C 1
ATOM 1862 O O . GLU B 1 109 ? 17.406 -5.484 -6.133 1 95.12 109 GLU B O 1
ATOM 1867 N N . ALA B 1 110 ? 16.516 -5.934 -4.059 1 96.5 110 ALA B N 1
ATOM 1868 C CA . ALA B 1 110 ? 15.531 -4.852 -4.137 1 96.5 110 ALA B CA 1
ATOM 1869 C C . ALA B 1 110 ? 16.219 -3.5 -4.312 1 96.5 110 ALA B C 1
ATOM 1871 O O . ALA B 1 110 ? 15.836 -2.711 -5.18 1 96.5 110 ALA B O 1
ATOM 1872 N N . ILE B 1 111 ? 17.25 -3.268 -3.525 1 95.44 111 ILE B N 1
ATOM 1873 C CA . ILE B 1 111 ? 17.984 -2.004 -3.574 1 95.44 111 ILE B CA 1
ATOM 1874 C C . ILE B 1 111 ? 18.625 -1.827 -4.953 1 95.44 111 ILE B C 1
ATOM 1876 O O . ILE B 1 111 ? 18.516 -0.755 -5.555 1 95.44 111 ILE B O 1
ATOM 1880 N N . LYS B 1 112 ? 19.219 -2.844 -5.473 1 95.56 112 LYS B N 1
ATOM 1881 C CA . LYS B 1 112 ? 19.844 -2.785 -6.785 1 95.56 112 LYS B CA 1
ATOM 1882 C C . LYS B 1 112 ? 18.828 -2.49 -7.879 1 95.56 112 LYS B C 1
ATOM 1884 O O . LYS B 1 112 ? 19.109 -1.733 -8.812 1 95.56 112 LYS B O 1
ATOM 1889 N N . LEU B 1 113 ? 17.703 -3.131 -7.703 1 95.31 113 LEU B N 1
ATOM 1890 C CA . LEU B 1 113 ? 16.656 -2.91 -8.688 1 95.31 113 LEU B CA 1
ATOM 1891 C C . LEU B 1 113 ? 16.156 -1.466 -8.648 1 95.31 113 LEU B C 1
ATOM 1893 O O . LEU B 1 113 ? 15.93 -0.854 -9.688 1 95.31 113 LEU B O 1
ATOM 1897 N N . VAL B 1 114 ? 15.945 -0.885 -7.484 1 96.69 114 VAL B N 1
ATOM 1898 C CA . VAL B 1 114 ? 15.523 0.503 -7.332 1 96.69 114 VAL B CA 1
ATOM 1899 C C . VAL B 1 114 ? 16.547 1.43 -7.977 1 96.69 114 VAL B C 1
ATOM 1901 O O . VAL B 1 114 ? 16.188 2.355 -8.711 1 96.69 114 VAL B O 1
ATOM 1904 N N . GLU B 1 115 ? 17.797 1.169 -7.695 1 95.25 115 GLU B N 1
ATOM 1905 C CA . GLU B 1 115 ? 18.859 1.987 -8.258 1 95.25 115 GLU B CA 1
ATOM 1906 C C . GLU B 1 115 ? 18.828 1.962 -9.789 1 95.25 115 GLU B C 1
ATOM 1908 O O . GLU B 1 115 ? 18.969 3.002 -10.43 1 95.25 115 GLU B O 1
ATOM 1913 N N . SER B 1 116 ? 18.672 0.809 -10.336 1 94.69 116 SER B N 1
ATOM 1914 C CA . SER B 1 116 ? 18.625 0.653 -11.781 1 94.69 116 SER B CA 1
ATOM 1915 C C . SER B 1 116 ? 17.453 1.404 -12.391 1 94.69 116 SER B C 1
ATOM 1917 O O . SER B 1 116 ? 17.594 2.078 -13.414 1 94.69 116 SER B O 1
ATOM 1919 N N . ILE B 1 117 ? 16.312 1.33 -11.727 1 91.94 117 ILE B N 1
ATOM 1920 C CA . ILE B 1 117 ? 15.102 1.959 -12.242 1 91.94 117 ILE B CA 1
ATOM 1921 C C . ILE B 1 117 ? 15.219 3.477 -12.133 1 91.94 117 ILE B C 1
ATOM 1923 O O . ILE B 1 117 ? 14.812 4.207 -13.039 1 91.94 117 ILE B O 1
ATOM 1927 N N . VAL B 1 118 ? 15.742 3.92 -11.031 1 91.94 118 VAL B N 1
ATOM 1928 C CA . VAL B 1 118 ? 15.914 5.355 -10.836 1 91.94 118 VAL B CA 1
ATOM 1929 C C . VAL B 1 118 ? 16.891 5.902 -11.883 1 91.94 118 VAL B C 1
ATOM 1931 O O . VAL B 1 118 ? 16.688 7 -12.406 1 91.94 118 VAL B O 1
ATOM 1934 N N . LYS B 1 119 ? 17.875 5.141 -12.203 1 90.19 119 LYS B N 1
ATOM 1935 C CA . LYS B 1 119 ? 18.844 5.551 -13.227 1 90.19 119 LYS B CA 1
ATOM 1936 C C . LYS B 1 119 ? 18.188 5.648 -14.594 1 90.19 119 LYS B C 1
ATOM 1938 O O . LYS B 1 119 ? 18.531 6.523 -15.391 1 90.19 119 LYS B O 1
ATOM 1943 N N . GLU B 1 120 ? 17.219 4.848 -14.781 1 86 120 GLU B N 1
ATOM 1944 C CA . GLU B 1 120 ? 16.516 4.84 -16.062 1 86 120 GLU B CA 1
ATOM 1945 C C . GLU B 1 120 ? 15.5 5.977 -16.141 1 86 120 GLU B C 1
ATOM 1947 O O . GLU B 1 120 ? 15.094 6.387 -17.219 1 86 120 GLU B O 1
ATOM 1952 N N . MET B 1 121 ? 14.984 6.359 -15.008 1 80.44 121 MET B N 1
ATOM 1953 C CA . MET B 1 121 ? 14 7.441 -14.953 1 80.44 121 MET B CA 1
ATOM 1954 C C . MET B 1 121 ? 14.68 8.797 -15.125 1 80.44 121 MET B C 1
ATOM 1956 O O . MET B 1 121 ? 14.031 9.789 -15.453 1 80.44 121 MET B O 1
ATOM 1960 N N . LYS B 1 122 ? 15.992 8.961 -14.953 1 67.5 122 LYS B N 1
ATOM 1961 C CA . LYS B 1 122 ? 16.75 10.172 -15.242 1 67.5 122 LYS B CA 1
ATOM 1962 C C . LYS B 1 122 ? 17.078 10.273 -16.734 1 67.5 122 LYS B C 1
ATOM 1964 O O . LYS B 1 122 ? 17.484 9.297 -17.359 1 67.5 122 LYS B O 1
#

Organism: NCBI:txid632245

Sequence (244 aa):
MSWDFNDDRPIYLQLMEQIQLKIICGVYKPGDKLPSVRDIASEASVNPNTMQKALTELEKTGLVFSKRTSGRFITEDSDMIKNIRNDLAKHQISNFLKRMEEIGYTKEEAIKLVESIVKEMKMSWDFNDDRPIYLQLMEQIQLKIICGVYKPGDKLPSVRDIASEASVNPNTMQKALTELEKTGLVFSKRTSGRFITEDSDMIKNIRNDLAKHQISNFLKRMEEIGYTKEEAIKLVESIVKEMK

Radius of gyration: 22.12 Å; Cα contacts (8 Å, |Δi|>4): 258; chains: 2; bounding box: 41×62×44 Å

Foldseek 3Di:
DDDDDDDDDDPLVVLLVVVLVCDLVCVADAFDFDDALVVVCVVVVHDSVSSVVSQVVNVVLVQWDADPPRHIGGHNPVVSSVVVVVVVVVVVLVVQQVVCVVVPDHPVRSVVVVVVVVVVVD/DDDDDDDDDDPLVVLLVVVLVCDLVCVADAFDADDALVVVCVVVVHDSVSSVSSQVVNVVLVQWDADPPRHIGGHNPVVSSVVVVVVVVVVVVVVQQVVCVVVPDHPVRSVVVVVVVVVVVD

Solvent-accessible surface area (backbone atoms only — not comparable to full-atom values): 13443 Å² total; per-residue (Å²): 131,83,75,79,83,74,74,61,66,57,66,36,58,52,49,34,52,53,54,50,36,34,40,58,58,50,76,47,40,68,58,36,72,53,74,53,54,61,56,51,12,58,74,57,70,47,57,43,67,44,39,44,51,16,52,53,56,39,34,75,74,52,55,29,43,76,41,90,98,73,46,40,28,31,38,72,54,61,67,57,46,51,51,51,46,51,50,51,50,50,50,52,46,51,53,47,49,52,52,38,40,58,60,65,35,51,70,68,53,47,52,52,49,48,53,54,50,53,59,65,73,99,132,83,75,80,84,74,75,60,67,58,64,35,57,53,49,33,51,54,52,50,35,34,41,56,58,51,76,45,41,69,58,37,72,53,76,53,55,61,58,52,11,57,75,57,70,47,57,43,67,44,41,44,52,17,53,54,56,39,32,75,72,53,55,29,46,76,43,91,99,74,45,39,29,30,37,71,54,61,67,58,46,51,50,50,46,50,51,51,50,49,50,54,46,52,52,48,50,50,51,40,40,58,60,64,35,51,72,69,52,47,52,53,50,48,52,54,50,53,57,66,73,101

pLDDT: mean 92.79, std 7.99, range [50.0, 98.06]

Nearest PDB structures (foldseek):
  4r1h-assembly1_B  TM=9.238E-01  e=2.531E-11  Listeria monocytogenes EGD-e
  3neu-assembly1_A-2  TM=9.125E-01  e=1.231E-10  Listeria innocua
  2ek5-assembly4_C-3  TM=6.906E-01  e=7.853E-08  Corynebacterium glutamicum ATCC 13032
  3tqn-assembly2_B  TM=7.161E-01  e=2.747E-07  Coxiella burnetii
  4ham-assembly1_A-2  TM=6.339E-01  e=1.246E-07  Listeria monocytogenes EGD-e